Protein AF-A0A397FBP3-F1 (afdb_monomer_lite)

Structure (mmCIF, N/CA/C/O backbone):
data_AF-A0A397FBP3-F1
#
_entry.id   AF-A0A397FBP3-F1
#
loop_
_atom_site.group_PDB
_atom_site.id
_atom_site.type_symbol
_atom_site.label_atom_id
_atom_site.label_alt_id
_atom_site.label_comp_id
_atom_site.label_asym_id
_atom_site.label_entity_id
_atom_site.label_seq_id
_atom_site.pdbx_PDB_ins_code
_atom_site.Cartn_x
_atom_site.Cartn_y
_atom_site.Cartn_z
_atom_site.occupancy
_atom_site.B_iso_or_equiv
_atom_site.auth_seq_id
_atom_site.auth_comp_id
_atom_site.auth_asym_id
_atom_site.auth_atom_id
_atom_site.pdbx_PDB_model_num
ATOM 1 N N . MET A 1 1 ? -5.305 -30.455 32.492 1.00 38.72 1 MET A N 1
ATOM 2 C CA . MET A 1 1 ? -5.672 -29.652 31.309 1.00 38.72 1 MET A CA 1
ATOM 3 C C . MET A 1 1 ? -6.225 -28.338 31.823 1.00 38.72 1 MET A C 1
ATOM 5 O O . MET A 1 1 ? -7.292 -28.354 32.419 1.00 38.72 1 MET A O 1
ATOM 9 N N . ALA A 1 2 ? -5.461 -27.251 31.721 1.00 37.72 2 ALA A N 1
ATOM 10 C CA . ALA A 1 2 ? -5.982 -25.923 32.029 1.00 37.72 2 ALA A CA 1
ATOM 11 C C . ALA A 1 2 ? -6.951 -25.546 30.902 1.00 37.72 2 ALA A C 1
ATOM 13 O O . ALA A 1 2 ? -6.558 -25.566 29.737 1.00 37.72 2 ALA A O 1
ATOM 14 N N . ALA A 1 3 ? -8.219 -25.307 31.235 1.00 39.31 3 ALA A N 1
ATOM 15 C CA . ALA A 1 3 ? -9.172 -24.746 30.289 1.00 39.31 3 ALA A CA 1
ATOM 16 C C . ALA A 1 3 ? -8.645 -23.368 29.865 1.00 39.31 3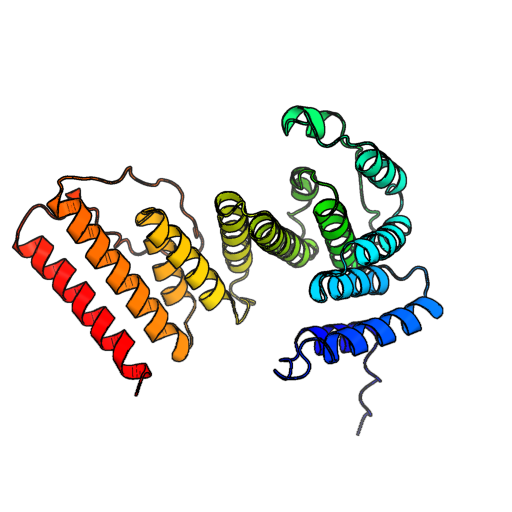 ALA A C 1
ATOM 18 O O . ALA A 1 3 ? -8.307 -22.558 30.731 1.00 39.31 3 ALA A O 1
ATOM 19 N N . ALA A 1 4 ? -8.507 -23.138 28.557 1.00 44.69 4 ALA A N 1
ATOM 20 C CA . ALA A 1 4 ? -8.179 -21.818 28.035 1.00 44.69 4 ALA A CA 1
ATOM 21 C C . ALA A 1 4 ? -9.218 -20.821 28.567 1.00 44.69 4 ALA A C 1
ATOM 23 O O . ALA A 1 4 ? -10.414 -21.124 28.570 1.00 44.69 4 ALA A O 1
ATOM 24 N N . ALA A 1 5 ? -8.759 -19.678 29.080 1.00 48.22 5 ALA A N 1
ATOM 25 C CA . ALA A 1 5 ? -9.658 -18.619 29.513 1.00 48.22 5 ALA A CA 1
ATOM 26 C C . ALA A 1 5 ? -10.582 -18.238 28.339 1.00 48.22 5 ALA A C 1
ATOM 28 O O . ALA A 1 5 ? -10.114 -18.232 27.196 1.00 48.22 5 ALA A O 1
ATOM 29 N N . PRO A 1 6 ? -11.875 -17.966 28.587 1.00 57.34 6 PRO A N 1
ATOM 30 C CA . PRO A 1 6 ? -12.786 -17.555 27.527 1.00 57.34 6 PRO A CA 1
ATOM 31 C C . PRO A 1 6 ? -12.220 -16.314 26.827 1.00 57.34 6 PRO A C 1
ATOM 33 O O . PRO A 1 6 ? -11.814 -15.358 27.491 1.00 57.34 6 PRO A O 1
ATOM 36 N N . MET A 1 7 ? -12.136 -16.370 25.495 1.00 71.75 7 MET A N 1
ATOM 37 C CA . MET A 1 7 ? -11.633 -15.272 24.671 1.00 71.75 7 MET A CA 1
ATOM 38 C C . MET A 1 7 ? -12.523 -14.043 24.885 1.00 71.75 7 MET A C 1
ATOM 40 O O . MET A 1 7 ? -13.749 -14.151 24.867 1.00 71.75 7 MET A O 1
ATOM 44 N N . GLY A 1 8 ? -11.910 -12.894 25.173 1.00 83.25 8 GLY A N 1
ATOM 45 C CA . GLY A 1 8 ? -12.641 -11.654 25.428 1.00 83.25 8 GLY A CA 1
ATOM 46 C C . GLY A 1 8 ? -13.302 -11.103 24.157 1.00 83.25 8 GLY A C 1
ATOM 47 O O . GLY A 1 8 ? -12.848 -11.413 23.055 1.00 83.25 8 GLY A O 1
ATOM 48 N N . PRO A 1 9 ? -14.330 -10.246 24.286 1.00 83.94 9 PRO A N 1
ATOM 49 C CA . PRO A 1 9 ? -15.102 -9.756 23.144 1.00 83.94 9 PRO A CA 1
ATOM 50 C C . PRO A 1 9 ? -14.262 -8.968 22.125 1.00 83.94 9 PRO A C 1
ATOM 52 O O . PRO A 1 9 ? -14.487 -9.069 20.927 1.00 83.94 9 PRO A O 1
ATOM 55 N N . VAL A 1 10 ? -13.244 -8.230 22.576 1.00 76.31 10 VAL A N 1
ATOM 56 C CA . VAL A 1 10 ? -12.319 -7.517 21.674 1.00 76.31 10 VAL A CA 1
ATOM 57 C C . VAL A 1 10 ? -11.515 -8.490 20.806 1.00 76.31 10 VAL A C 1
ATOM 59 O O . VAL A 1 10 ? -11.362 -8.264 19.611 1.00 76.31 10 VAL A O 1
ATOM 62 N N . GLU A 1 11 ? -11.011 -9.576 21.395 1.00 80.69 11 GLU A N 1
ATOM 63 C CA . GLU A 1 11 ? -10.163 -10.543 20.689 1.00 80.69 11 GLU A CA 1
ATOM 64 C C . GLU A 1 11 ? -10.970 -11.393 19.702 1.00 80.69 11 GLU A C 1
ATOM 66 O O . GLU A 1 11 ? -10.529 -11.611 18.575 1.00 80.69 11 GLU A O 1
ATOM 71 N N . GLU A 1 12 ? -12.187 -11.800 20.073 1.00 86.81 12 GLU A N 1
ATOM 72 C CA . GLU A 1 12 ? -13.061 -12.530 19.147 1.00 86.81 12 GLU A CA 1
ATOM 73 C C . GLU A 1 12 ? -13.544 -11.633 17.996 1.00 86.81 12 GLU A C 1
ATOM 75 O O . GLU A 1 12 ? -13.57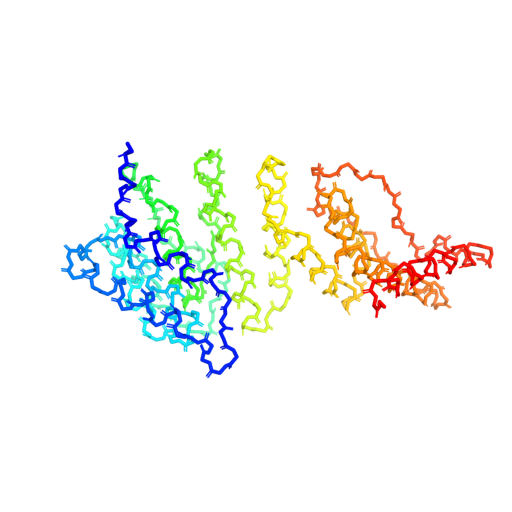9 -12.073 16.850 1.00 86.81 12 GLU A O 1
ATOM 80 N N . ALA A 1 13 ? -13.837 -10.353 18.253 1.00 84.50 13 ALA A N 1
ATOM 81 C CA . ALA A 1 13 ? -14.198 -9.416 17.192 1.00 84.50 13 ALA A CA 1
ATOM 82 C C . ALA A 1 13 ? -13.049 -9.176 16.196 1.00 84.50 13 ALA A C 1
ATOM 84 O O . ALA A 1 13 ? -13.290 -9.179 14.991 1.00 84.50 13 ALA A O 1
ATOM 85 N N . LYS A 1 14 ? -11.799 -9.035 16.665 1.00 78.12 14 LYS A N 1
ATOM 86 C CA . LYS A 1 14 ? -10.622 -8.940 15.778 1.00 78.12 14 LYS A CA 1
ATOM 87 C C . LYS A 1 14 ? -10.489 -10.180 14.900 1.00 78.12 14 LYS A C 1
ATOM 89 O O . LYS A 1 14 ? -10.351 -10.063 13.688 1.00 78.12 14 LYS A O 1
ATOM 94 N N . ARG A 1 15 ? -10.623 -11.367 15.500 1.00 86.69 15 ARG A N 1
ATOM 95 C CA . ARG A 1 15 ? -10.600 -12.635 14.766 1.00 86.69 15 ARG A CA 1
ATOM 96 C C . ARG A 1 15 ? -11.682 -12.680 13.683 1.00 86.69 15 ARG A C 1
ATOM 98 O O . ARG A 1 15 ? -11.383 -13.076 12.564 1.00 86.69 15 ARG A O 1
ATOM 105 N N . LEU A 1 16 ? -12.914 -12.273 13.995 1.00 86.62 16 LEU A N 1
ATOM 106 C CA . LEU A 1 16 ? -14.023 -12.228 13.032 1.00 86.62 16 LEU A CA 1
ATOM 107 C C . LEU A 1 16 ? -13.772 -11.235 11.888 1.00 86.62 16 LEU A C 1
ATOM 109 O O . LEU A 1 16 ? -14.189 -11.486 10.760 1.00 86.62 16 LEU A O 1
ATOM 113 N N . MET A 1 17 ? -13.083 -10.122 12.146 1.00 80.25 17 MET A N 1
ATOM 114 C CA . MET A 1 17 ? -12.702 -9.158 11.107 1.00 80.25 17 MET A CA 1
ATOM 115 C C . MET A 1 17 ? -11.615 -9.686 10.163 1.00 80.25 17 MET A C 1
ATOM 117 O O . MET A 1 17 ? -11.577 -9.282 9.006 1.00 80.25 17 MET A O 1
ATOM 121 N N . GLU A 1 18 ? -10.759 -10.592 10.633 1.00 80.69 18 GLU A N 1
ATOM 122 C CA . GLU A 1 18 ? -9.687 -11.217 9.844 1.00 80.69 18 GLU A CA 1
ATOM 123 C C . GLU A 1 18 ? -10.149 -12.455 9.052 1.00 80.69 18 GLU A C 1
ATOM 125 O O . GLU A 1 18 ? -9.382 -13.007 8.260 1.00 80.69 18 GLU A O 1
ATOM 130 N N . MET A 1 19 ? -11.384 -12.925 9.261 1.00 83.50 19 MET A N 1
ATOM 131 C CA . MET A 1 19 ? -11.920 -14.093 8.559 1.00 83.50 19 MET A CA 1
ATOM 132 C C . MET A 1 19 ? -12.216 -13.797 7.085 1.00 83.50 19 MET A C 1
ATOM 134 O O . MET A 1 19 ? -12.782 -12.762 6.744 1.00 83.50 19 MET A O 1
ATOM 138 N N . GLU A 1 20 ? -11.900 -14.757 6.212 1.00 74.31 20 GLU A N 1
ATOM 139 C CA . GLU A 1 20 ? -12.328 -14.718 4.813 1.00 74.31 20 GLU A CA 1
ATOM 140 C C . GLU A 1 20 ? -13.847 -14.903 4.710 1.00 74.31 20 GLU A C 1
ATOM 142 O O . GLU A 1 20 ? -14.426 -15.849 5.258 1.00 74.31 20 GLU A O 1
ATOM 147 N N . ALA A 1 21 ? -14.490 -13.987 3.992 1.00 76.88 21 ALA A N 1
ATOM 148 C CA . ALA A 1 21 ? -15.931 -13.976 3.833 1.00 76.88 21 ALA A CA 1
ATOM 149 C C . ALA A 1 21 ? -16.399 -14.993 2.777 1.00 76.88 21 ALA A C 1
ATOM 151 O O . ALA A 1 21 ? -15.815 -15.060 1.692 1.00 76.88 21 ALA A O 1
ATOM 152 N N . PRO A 1 22 ? -17.497 -15.734 3.014 1.00 79.69 22 PRO A N 1
ATOM 153 C CA . PRO A 1 22 ? -18.167 -16.480 1.952 1.00 79.69 22 PRO A CA 1
ATOM 154 C C . PRO A 1 22 ? -18.693 -15.529 0.865 1.00 79.69 22 PRO A C 1
ATOM 156 O O . PRO A 1 22 ? -19.320 -14.521 1.193 1.00 79.69 22 PRO A O 1
ATOM 159 N N . GLU A 1 23 ? -18.518 -15.871 -0.419 1.00 70.44 23 GLU A N 1
ATOM 160 C CA . GLU A 1 23 ? -18.954 -15.030 -1.557 1.00 70.44 23 GLU A CA 1
ATOM 161 C C . GLU A 1 23 ? -20.449 -14.669 -1.507 1.00 70.44 23 GLU A C 1
ATOM 163 O O . GLU A 1 23 ? -20.860 -13.585 -1.914 1.00 70.44 23 GLU A O 1
ATOM 168 N N . GLU A 1 24 ? -21.270 -15.575 -0.979 1.00 77.25 24 GLU A N 1
ATOM 169 C CA . GLU A 1 24 ? -22.726 -15.433 -0.894 1.00 77.25 24 GLU A CA 1
ATOM 170 C C . GLU A 1 24 ? -23.164 -14.500 0.248 1.00 77.25 24 GLU A C 1
ATOM 172 O O . GLU A 1 24 ? -24.261 -13.938 0.208 1.00 77.25 24 GLU A O 1
ATOM 177 N N . THR A 1 25 ? -22.318 -14.323 1.269 1.00 79.62 25 THR A N 1
ATOM 178 C CA . THR A 1 25 ? -22.604 -13.524 2.471 1.00 79.62 25 THR A CA 1
ATOM 179 C C . THR A 1 25 ? -21.352 -12.766 2.937 1.00 79.62 25 THR A C 1
ATOM 181 O O . THR A 1 25 ? -20.792 -13.092 3.990 1.00 79.62 25 THR A O 1
ATOM 184 N N . PRO A 1 26 ? -20.915 -11.734 2.194 1.00 76.06 26 PRO A N 1
ATOM 185 C CA . PRO A 1 26 ? -19.603 -11.105 2.374 1.00 76.06 26 PRO A CA 1
ATOM 186 C C . PRO A 1 26 ? -19.419 -10.355 3.705 1.00 76.06 26 PRO A C 1
ATOM 188 O O . PRO A 1 26 ? -18.297 -10.047 4.080 1.00 76.06 26 PRO A O 1
ATOM 191 N N . TYR A 1 27 ? -20.501 -10.064 4.433 1.00 83.50 27 TYR A N 1
ATOM 192 C CA . TYR A 1 27 ? -20.456 -9.283 5.677 1.00 83.50 27 TYR A CA 1
ATOM 193 C C . TYR A 1 27 ? -20.923 -10.062 6.913 1.00 83.50 27 TYR A C 1
ATOM 195 O O . TYR A 1 27 ? -21.027 -9.485 7.991 1.00 83.50 27 TYR A O 1
ATOM 203 N N . VAL A 1 28 ? -21.223 -11.363 6.794 1.00 86.69 28 VAL A N 1
ATOM 204 C CA . VAL A 1 28 ? -21.828 -12.140 7.898 1.00 86.69 28 VAL A CA 1
ATOM 205 C C . VAL A 1 28 ? -20.951 -12.143 9.154 1.00 86.69 28 VAL A C 1
ATOM 207 O O . VAL A 1 28 ? -21.457 -11.898 10.246 1.00 86.69 28 VAL A O 1
ATOM 210 N N . HIS A 1 29 ? -19.640 -12.333 8.994 1.00 89.00 29 HIS A N 1
ATOM 211 C CA . HIS A 1 29 ? -18.685 -12.330 10.105 1.00 89.00 29 HIS A CA 1
ATOM 212 C C . HIS A 1 29 ? -18.499 -10.922 10.701 1.00 89.00 29 HIS A C 1
ATOM 214 O O . HIS A 1 29 ? -18.305 -10.778 11.906 1.00 89.00 29 HIS A O 1
ATOM 220 N N . LEU A 1 30 ? -18.639 -9.866 9.889 1.00 86.50 30 LEU A N 1
ATOM 221 C CA . LEU A 1 30 ? -18.598 -8.479 10.362 1.00 86.50 30 LEU A CA 1
ATOM 222 C C . LEU A 1 30 ? -19.869 -8.094 11.125 1.00 86.50 30 LEU A C 1
ATOM 224 O O . LEU A 1 30 ? -19.784 -7.382 12.123 1.00 86.50 30 LEU A O 1
ATOM 228 N N . TYR A 1 31 ? -21.041 -8.591 10.724 1.00 89.75 31 TYR A N 1
ATOM 229 C CA . TYR A 1 31 ? -22.267 -8.408 11.504 1.00 89.75 31 TYR A CA 1
ATOM 230 C C . TYR A 1 31 ? -22.217 -9.161 12.836 1.00 89.75 31 TYR A C 1
ATOM 232 O O . TYR A 1 31 ? -22.658 -8.621 13.846 1.00 89.75 31 TYR A O 1
ATOM 240 N N . GLU A 1 32 ? -21.615 -10.350 12.867 1.00 90.62 32 GLU A N 1
ATOM 241 C CA . GLU A 1 32 ? -21.366 -11.075 14.117 1.00 90.62 32 GLU A CA 1
ATOM 242 C C . GLU A 1 32 ? -20.418 -10.293 15.041 1.00 90.62 32 GLU A C 1
ATOM 244 O O . GLU A 1 32 ? -20.719 -10.106 16.221 1.00 90.62 32 GLU A O 1
ATOM 249 N N . ALA A 1 33 ? -19.329 -9.736 14.494 1.00 90.00 33 ALA A N 1
ATOM 250 C CA . 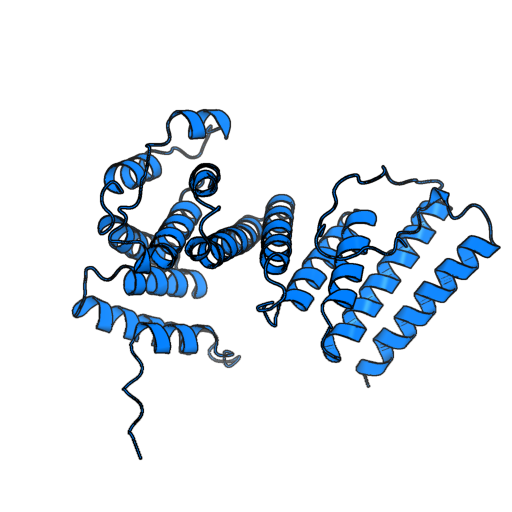ALA A 1 33 ? -18.422 -8.868 15.243 1.00 90.00 33 ALA A CA 1
ATOM 251 C C . ALA A 1 33 ? -19.144 -7.620 15.780 1.00 90.00 33 ALA A C 1
ATOM 253 O O . ALA A 1 33 ? -18.969 -7.251 16.941 1.00 90.00 33 ALA A O 1
ATOM 254 N N . ARG A 1 34 ? -19.995 -6.987 14.963 1.00 91.94 34 ARG A N 1
ATOM 255 C CA . ARG A 1 34 ? -20.803 -5.823 15.356 1.00 91.94 34 ARG A CA 1
ATOM 256 C C . ARG A 1 34 ? -21.701 -6.143 16.547 1.00 91.94 34 ARG A C 1
ATOM 258 O O . ARG A 1 34 ? -21.704 -5.389 17.519 1.00 91.94 34 ARG A O 1
ATOM 265 N N . ASP A 1 35 ? -22.471 -7.222 16.457 1.00 92.31 35 ASP A N 1
ATOM 266 C CA . ASP A 1 35 ? -23.472 -7.578 17.463 1.00 92.31 35 ASP A CA 1
ATOM 267 C C . ASP A 1 35 ? -22.791 -7.926 18.798 1.00 92.31 35 ASP A C 1
ATOM 269 O O . ASP A 1 35 ? -23.198 -7.439 19.856 1.00 92.31 35 ASP A O 1
ATOM 273 N N . LEU A 1 36 ? -21.676 -8.660 18.737 1.00 93.69 36 LEU A N 1
ATOM 274 C CA . LEU A 1 36 ? -20.838 -8.985 19.890 1.00 93.69 36 LEU A CA 1
ATOM 275 C C . LEU A 1 36 ? -20.252 -7.730 20.562 1.00 93.69 36 LEU A C 1
ATOM 277 O O . LEU A 1 36 ? -20.278 -7.604 21.789 1.00 93.69 36 LEU A O 1
ATOM 281 N N . LEU A 1 37 ? -19.757 -6.769 19.776 1.00 89.00 37 LEU A N 1
ATOM 282 C CA . LEU A 1 37 ? -19.224 -5.508 20.299 1.00 89.00 37 LEU A CA 1
ATOM 283 C C . LEU A 1 37 ? -20.317 -4.614 20.895 1.00 89.00 37 LEU A C 1
ATOM 285 O O . LEU A 1 37 ? -20.088 -3.978 21.924 1.00 89.00 37 LEU A O 1
ATOM 289 N N . GLN A 1 38 ? -21.512 -4.583 20.299 1.00 93.00 38 GLN A N 1
ATOM 290 C CA . GLN A 1 38 ? -22.658 -3.855 20.850 1.00 93.00 38 GLN A CA 1
ATOM 291 C C . GLN A 1 38 ? -23.120 -4.446 22.184 1.00 93.00 38 GLN A C 1
ATOM 293 O O . GLN A 1 38 ? -23.394 -3.697 23.123 1.00 93.00 38 GLN A O 1
ATOM 298 N N . GLU A 1 39 ? -23.167 -5.774 22.304 1.00 93.25 39 GLU A N 1
ATOM 299 C CA . GLU A 1 39 ? -23.483 -6.435 23.571 1.00 93.25 39 GLU A CA 1
ATOM 300 C C . GLU A 1 39 ? -22.424 -6.135 24.641 1.00 93.25 39 GLU A C 1
ATOM 302 O O . GLU A 1 39 ? -22.762 -5.795 25.777 1.00 93.25 39 GLU A O 1
ATOM 307 N N . ALA A 1 40 ? -21.142 -6.187 24.277 1.00 89.69 40 ALA A N 1
ATOM 308 C CA . ALA A 1 40 ? -20.054 -5.850 25.185 1.00 89.69 40 ALA A CA 1
ATOM 309 C C . ALA A 1 40 ? -20.121 -4.383 25.651 1.00 89.69 40 ALA A C 1
ATOM 311 O O . ALA A 1 40 ? -19.929 -4.112 26.836 1.00 89.69 40 ALA A O 1
ATOM 312 N N . LEU A 1 41 ? -20.475 -3.447 24.763 1.00 87.50 41 LEU A N 1
ATOM 313 C CA . LEU A 1 41 ? -20.658 -2.030 25.100 1.00 87.50 41 LEU A CA 1
ATOM 314 C C . LEU A 1 41 ? -21.834 -1.770 26.040 1.00 87.50 41 LEU A C 1
ATOM 316 O O . LEU A 1 41 ? -21.787 -0.814 26.807 1.00 87.50 41 LEU A O 1
ATOM 320 N N . ASN A 1 42 ? -22.872 -2.610 26.031 1.00 90.69 42 ASN A N 1
ATOM 321 C CA . ASN A 1 42 ? -23.945 -2.501 27.023 1.00 90.69 42 ASN A CA 1
ATOM 322 C C . ASN A 1 42 ? -23.431 -2.779 28.447 1.00 90.69 42 ASN A C 1
ATOM 324 O O . ASN A 1 42 ? -23.968 -2.231 29.409 1.00 90.69 42 ASN A O 1
ATOM 328 N N . ASN A 1 43 ? -22.398 -3.619 28.576 1.00 88.88 43 ASN A N 1
ATOM 329 C CA . ASN A 1 43 ? -21.783 -3.977 29.854 1.00 88.88 43 ASN A CA 1
ATOM 330 C C . ASN A 1 43 ? -20.645 -3.026 30.251 1.00 88.88 43 ASN A C 1
ATOM 332 O O . ASN A 1 43 ? -20.484 -2.741 31.437 1.00 88.88 43 ASN A O 1
ATOM 336 N N . ASP A 1 44 ? -19.883 -2.520 29.278 1.00 85.12 44 ASP A N 1
ATOM 337 C CA . ASP A 1 44 ? -18.811 -1.539 29.485 1.00 85.12 44 ASP A CA 1
ATOM 338 C C . ASP A 1 44 ? -18.940 -0.341 28.517 1.00 85.12 44 ASP A C 1
ATOM 340 O O . ASP A 1 44 ? -18.216 -0.247 27.518 1.00 85.12 44 ASP A O 1
ATOM 344 N N . PRO A 1 45 ? -19.857 0.608 28.803 1.00 84.69 45 PRO A N 1
ATOM 345 C CA . PRO A 1 45 ? -20.148 1.735 27.915 1.00 84.69 45 PRO A CA 1
ATOM 346 C C . PRO A 1 45 ? -19.040 2.787 27.833 1.00 84.69 45 PRO A C 1
ATOM 348 O O . PRO A 1 45 ? -19.204 3.772 27.121 1.00 84.69 45 PRO A O 1
ATOM 351 N N . LEU A 1 46 ? -17.952 2.645 28.591 1.00 74.25 46 LEU A N 1
ATOM 352 C CA . LEU A 1 46 ? -16.800 3.551 28.548 1.00 74.25 46 LEU A CA 1
ATOM 353 C C . LEU A 1 46 ? -15.567 2.867 27.946 1.00 74.25 46 LEU A C 1
ATOM 355 O O . LEU A 1 46 ? -14.482 3.440 27.931 1.00 74.25 46 LEU A O 1
ATOM 359 N N . SER A 1 47 ? -15.718 1.653 27.416 1.00 73.31 47 SER A N 1
ATOM 360 C CA . SER A 1 47 ? -14.613 0.933 26.801 1.00 73.31 47 SER A CA 1
ATOM 361 C C . SER A 1 47 ? -14.205 1.569 25.476 1.00 73.31 47 SER A C 1
ATOM 363 O O . SER A 1 47 ? -14.938 1.514 24.482 1.00 73.31 47 SER A O 1
ATOM 365 N N . ILE A 1 48 ? -13.013 2.157 25.440 1.00 61.94 48 ILE A N 1
ATOM 366 C CA . ILE A 1 48 ? -12.449 2.744 24.220 1.00 61.94 48 ILE A CA 1
ATOM 367 C C . ILE A 1 48 ? -12.184 1.671 23.148 1.00 61.94 48 ILE A C 1
ATOM 369 O O . ILE A 1 48 ? -12.604 1.882 22.008 1.00 61.94 48 ILE A O 1
ATOM 373 N N . PRO A 1 49 ? -11.587 0.500 23.466 1.00 63.88 49 PRO A N 1
ATOM 374 C CA . PRO A 1 49 ? -11.372 -0.559 22.478 1.00 63.88 49 PRO A CA 1
ATOM 375 C C . PRO A 1 49 ? -12.656 -1.039 21.810 1.00 63.88 49 PRO A C 1
ATOM 377 O O . PRO A 1 49 ? -12.672 -1.244 20.598 1.00 63.88 49 PRO A O 1
ATOM 380 N N . LEU A 1 50 ? -13.744 -1.182 22.575 1.00 75.25 50 LEU A N 1
ATOM 381 C CA . LEU A 1 50 ? -15.020 -1.635 22.023 1.00 75.25 50 LEU A CA 1
ATOM 382 C C . LEU A 1 50 ? -15.630 -0.595 21.075 1.00 75.25 50 LEU A C 1
ATOM 384 O O . LEU A 1 50 ? -16.089 -0.959 19.995 1.00 75.25 50 LEU A O 1
ATOM 388 N N . HIS A 1 51 ? -15.595 0.694 21.432 1.00 70.75 51 HIS A N 1
ATOM 389 C CA . HIS A 1 51 ? -16.054 1.770 20.545 1.00 70.75 51 HIS A CA 1
ATOM 390 C C . HIS A 1 51 ? -15.208 1.879 19.273 1.00 70.75 51 HIS A C 1
ATOM 392 O O . HIS A 1 51 ? -15.762 2.038 18.184 1.00 70.75 51 HIS A O 1
ATOM 398 N N . SER A 1 52 ? -13.884 1.768 19.411 1.00 64.81 52 SER A N 1
ATOM 399 C CA . SER A 1 52 ? -12.941 1.817 18.293 1.00 64.81 52 SER A CA 1
ATOM 400 C C . SER A 1 52 ? -13.215 0.701 17.292 1.00 64.81 52 SER A C 1
ATOM 402 O O . SER A 1 52 ? -13.421 0.952 16.104 1.00 64.81 52 SER A O 1
ATOM 404 N N . LEU A 1 53 ? -13.269 -0.537 17.788 1.00 69.62 53 LEU A N 1
ATOM 405 C CA . LEU A 1 53 ? -13.433 -1.715 16.950 1.00 69.62 53 LEU A CA 1
ATOM 406 C C . LEU A 1 53 ? -14.827 -1.755 16.318 1.00 69.62 53 LEU A C 1
ATOM 408 O O . LEU A 1 53 ? -14.956 -2.087 15.145 1.00 69.62 53 LEU A O 1
ATOM 412 N N . LEU A 1 54 ? -15.862 -1.318 17.043 1.00 78.19 54 LEU A N 1
ATOM 413 C CA . LEU A 1 54 ? -17.214 -1.218 16.494 1.00 78.19 54 LEU A CA 1
ATOM 414 C C . LEU A 1 54 ? -17.282 -0.192 15.356 1.00 78.19 54 LEU A C 1
ATOM 416 O O . LEU A 1 54 ? -17.917 -0.444 14.334 1.00 78.19 54 LEU A O 1
ATOM 420 N N . GLY A 1 55 ? -16.605 0.949 15.503 1.00 66.88 55 GLY A N 1
ATOM 421 C CA . GLY A 1 55 ? -16.489 1.931 14.429 1.00 66.88 55 GLY A CA 1
ATOM 422 C C . GLY A 1 55 ? -15.765 1.382 13.197 1.00 66.88 55 GLY A C 1
ATOM 423 O O . GLY A 1 55 ? -16.236 1.592 12.083 1.00 66.88 55 GLY A O 1
ATOM 424 N N . GLN A 1 56 ? -14.680 0.623 13.381 1.00 67.31 56 GLN A N 1
ATOM 425 C CA . GLN A 1 56 ? -13.973 -0.045 12.278 1.00 67.31 56 GLN A CA 1
ATOM 426 C C . GLN A 1 56 ? -14.859 -1.071 11.562 1.00 67.31 56 GLN A C 1
ATOM 428 O O . GLN A 1 56 ? -14.878 -1.103 10.334 1.00 67.31 56 GLN A O 1
ATOM 433 N N . VAL A 1 57 ? -15.642 -1.859 12.307 1.00 76.06 57 VAL A N 1
ATOM 434 C CA . VAL A 1 57 ? -16.619 -2.793 11.728 1.00 76.06 57 VAL A CA 1
ATOM 435 C C . VAL A 1 57 ? -17.653 -2.046 10.886 1.00 76.06 57 VAL A C 1
ATOM 437 O O . VAL A 1 57 ? -17.900 -2.446 9.752 1.00 76.06 57 VAL A O 1
ATOM 440 N N . PHE A 1 58 ? -18.209 -0.934 11.383 1.00 72.12 58 PHE A N 1
ATOM 441 C CA . PHE A 1 58 ? -19.148 -0.110 10.613 1.00 72.12 58 PHE A CA 1
ATOM 442 C C . PHE A 1 58 ? -18.532 0.469 9.335 1.00 72.12 58 PHE A C 1
ATOM 444 O O . PHE A 1 58 ? -19.202 0.523 8.307 1.00 72.12 58 PHE A O 1
ATOM 451 N N . LEU A 1 59 ? -17.257 0.867 9.364 1.00 64.44 59 LEU A N 1
ATOM 452 C CA . LEU A 1 59 ? -16.546 1.300 8.158 1.00 64.44 59 LEU A CA 1
ATOM 453 C C . LEU A 1 59 ? -16.352 0.145 7.165 1.00 64.44 59 LEU A C 1
ATOM 455 O O . LEU A 1 59 ? -16.564 0.335 5.970 1.00 64.44 59 LEU A O 1
ATOM 459 N N . ALA A 1 60 ? -16.010 -1.049 7.654 1.00 68.69 60 ALA A N 1
ATOM 460 C CA . ALA A 1 60 ? -15.807 -2.237 6.826 1.00 68.69 60 ALA A CA 1
ATOM 461 C C . ALA A 1 60 ? -17.096 -2.729 6.138 1.00 68.69 60 ALA A C 1
ATOM 463 O O . ALA A 1 60 ? -17.024 -3.302 5.053 1.00 68.69 60 ALA A O 1
ATOM 464 N N . VAL A 1 61 ? -18.270 -2.481 6.733 1.00 76.50 61 VAL A N 1
ATOM 465 C CA . VAL A 1 61 ? -19.586 -2.771 6.123 1.00 76.50 61 VAL A CA 1
ATOM 466 C C . VAL A 1 61 ? -20.195 -1.574 5.377 1.00 76.50 61 VAL A C 1
ATOM 468 O O . VAL A 1 61 ? -21.382 -1.587 5.068 1.00 76.50 61 VAL A O 1
ATOM 471 N N . GLU A 1 62 ? -19.399 -0.540 5.086 1.00 68.44 62 GLU A N 1
ATOM 472 C CA . GLU A 1 62 ? -19.809 0.657 4.333 1.00 68.44 62 GLU A CA 1
ATOM 473 C C . GLU A 1 62 ? -20.932 1.491 4.996 1.00 68.44 62 GLU A C 1
ATOM 475 O O . GLU A 1 62 ? -21.714 2.170 4.326 1.00 68.44 62 GLU A O 1
ATOM 480 N N . GLU A 1 63 ? -20.979 1.530 6.333 1.00 67.62 63 GLU A N 1
ATOM 481 C CA . GLU A 1 63 ? -21.929 2.321 7.136 1.00 67.62 63 GLU A CA 1
ATOM 482 C C . GLU A 1 63 ? -21.24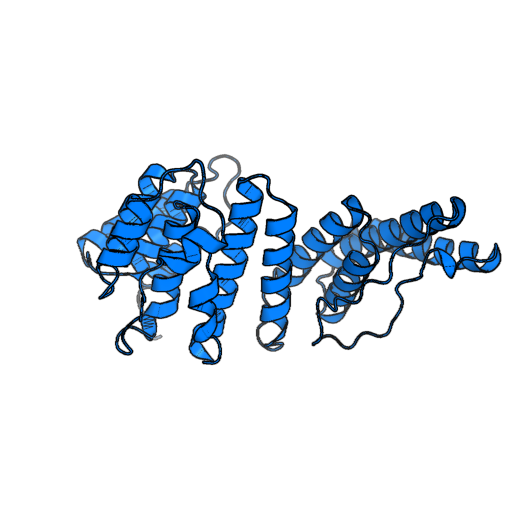1 3.483 7.904 1.00 67.62 63 GLU A C 1
ATOM 484 O O . GLU A 1 63 ? -21.308 3.570 9.136 1.00 67.62 63 GLU A O 1
ATOM 489 N N . PRO A 1 64 ? -20.592 4.450 7.222 1.00 50.94 64 PRO A N 1
ATOM 490 C CA . PRO A 1 64 ? -19.781 5.484 7.879 1.00 50.94 64 PRO A CA 1
ATOM 491 C C . PRO A 1 64 ? -20.594 6.436 8.771 1.00 50.94 64 PRO A C 1
ATOM 493 O O . PRO A 1 64 ? -20.104 6.910 9.796 1.00 50.94 64 PRO A O 1
ATOM 496 N N . HIS A 1 65 ? -21.861 6.676 8.423 1.00 58.22 65 HIS A N 1
ATOM 497 C CA . HIS A 1 65 ? -22.785 7.494 9.214 1.00 58.22 65 HIS A CA 1
ATOM 498 C C . HIS A 1 65 ? -23.105 6.874 10.586 1.00 58.22 65 HIS A C 1
ATOM 500 O O . HIS A 1 65 ? -23.454 7.587 11.526 1.00 58.22 65 HIS A O 1
ATOM 506 N N . THR A 1 66 ? -22.970 5.552 10.712 1.00 70.25 66 THR A N 1
ATOM 507 C CA . THR A 1 66 ? -23.147 4.808 11.965 1.00 70.25 66 THR A CA 1
ATOM 508 C C . THR A 1 66 ? -21.820 4.644 12.708 1.00 70.25 66 THR A C 1
ATOM 510 O O . THR A 1 66 ? -21.803 4.654 13.942 1.00 70.25 66 THR A O 1
ATOM 513 N N . ALA A 1 67 ? -20.703 4.580 11.974 1.00 59.16 67 ALA A N 1
ATOM 514 C CA . ALA A 1 67 ? -19.354 4.537 12.536 1.00 59.16 67 ALA A CA 1
ATOM 515 C C . ALA A 1 67 ? -19.021 5.799 13.349 1.00 59.16 67 ALA A C 1
ATOM 517 O O . ALA A 1 67 ? -18.577 5.690 14.493 1.00 59.16 67 ALA A O 1
ATOM 518 N N . GLN A 1 68 ? -19.286 6.989 12.793 1.00 52.47 68 GLN A N 1
ATOM 519 C CA . GLN A 1 68 ? -18.941 8.278 13.408 1.00 52.47 68 GLN A CA 1
ATOM 520 C C . GLN A 1 68 ? -19.401 8.415 14.873 1.00 52.47 68 GLN A C 1
ATOM 522 O O . GLN A 1 68 ? -18.548 8.600 15.742 1.00 52.47 68 GLN A O 1
ATOM 527 N N . PRO A 1 69 ? -20.701 8.280 15.209 1.00 64.31 69 PRO A N 1
ATOM 528 C CA . PRO A 1 69 ? -21.157 8.451 16.587 1.00 64.31 69 PRO A CA 1
ATOM 529 C C . PRO A 1 69 ? -20.625 7.373 17.539 1.00 64.31 69 PRO A C 1
ATOM 531 O O . PRO A 1 69 ? -20.585 7.605 18.746 1.00 64.31 69 PRO A O 1
ATOM 534 N N . CYS A 1 70 ? -20.245 6.192 17.040 1.00 64.50 70 CYS A N 1
ATOM 535 C CA . CYS A 1 70 ? -19.631 5.149 17.864 1.00 64.50 70 CYS A CA 1
ATOM 536 C C . CYS A 1 70 ? -18.199 5.528 18.233 1.00 64.50 70 CYS A C 1
ATOM 538 O O . CYS A 1 70 ? -17.821 5.460 19.401 1.00 64.50 70 CYS A O 1
ATOM 540 N N . LEU A 1 71 ? -17.433 5.999 17.254 1.00 60.06 71 LEU A N 1
ATOM 541 C CA . LEU A 1 71 ? -16.070 6.446 17.475 1.00 60.06 71 LEU A CA 1
ATOM 542 C C . LEU A 1 71 ? -16.040 7.684 18.383 1.00 60.06 71 LEU A C 1
ATOM 544 O O . LEU A 1 71 ? -15.295 7.704 19.359 1.00 60.06 71 LEU A O 1
ATOM 548 N N . GLU A 1 72 ? -16.901 8.682 18.143 1.00 57.38 72 GLU A N 1
ATOM 549 C CA . GLU A 1 72 ? -16.996 9.887 18.985 1.00 57.38 72 GLU A CA 1
ATOM 550 C C . GLU A 1 72 ? -17.272 9.557 20.457 1.00 57.38 72 GLU A C 1
ATOM 552 O O . GLU A 1 72 ? -16.758 10.230 21.348 1.00 57.38 72 GLU A O 1
ATOM 557 N N . ARG A 1 73 ? -18.067 8.516 20.740 1.00 67.44 73 ARG A N 1
ATOM 558 C CA . ARG A 1 73 ? -18.292 8.052 22.119 1.00 67.44 73 ARG A CA 1
ATOM 559 C C . ARG A 1 73 ? -17.030 7.472 22.739 1.00 67.44 73 ARG A C 1
ATOM 561 O O . ARG A 1 73 ? -16.767 7.781 23.893 1.00 67.44 73 ARG A O 1
ATOM 568 N N . GLY A 1 74 ? -16.256 6.689 21.987 1.00 61.22 74 GLY A N 1
ATOM 569 C CA . GLY A 1 74 ? -14.955 6.193 22.440 1.00 61.22 74 GLY A CA 1
ATOM 570 C C . GLY A 1 74 ? -13.985 7.336 22.732 1.00 61.22 74 GLY A C 1
ATOM 571 O O . GLY A 1 74 ? -13.329 7.344 23.770 1.00 61.22 74 GLY A O 1
ATOM 572 N N . LEU A 1 75 ? -13.966 8.347 21.864 1.00 55.78 75 LEU A N 1
ATOM 573 C CA . LEU A 1 75 ? -13.102 9.508 22.018 1.00 55.78 75 LEU A CA 1
ATOM 574 C C . LEU A 1 75 ? -13.497 10.388 23.217 1.00 55.78 75 LEU A C 1
ATOM 576 O O . LEU A 1 75 ? -12.622 10.819 23.958 1.00 55.78 75 LEU A O 1
ATOM 580 N N . LYS A 1 76 ? -14.795 10.569 23.492 1.00 62.16 76 LYS A N 1
ATOM 581 C CA . LYS A 1 76 ? -15.289 11.308 24.676 1.00 62.16 76 LYS A CA 1
ATOM 582 C C . LYS A 1 76 ? -14.833 10.733 26.017 1.00 62.16 76 LYS A C 1
ATOM 584 O O . LYS A 1 76 ? -14.882 11.429 27.027 1.00 62.16 76 LYS A O 1
ATOM 589 N N . VAL A 1 77 ? -14.411 9.470 26.054 1.00 62.41 77 VAL A N 1
ATOM 590 C CA . VAL A 1 77 ? -13.822 8.869 27.260 1.00 62.41 77 VAL A CA 1
ATOM 591 C C . VAL A 1 77 ? -12.415 9.422 27.523 1.00 62.41 77 VAL A C 1
ATOM 593 O O . VAL A 1 77 ? -11.939 9.394 28.657 1.00 62.41 77 VAL A O 1
ATOM 596 N N . VAL A 1 78 ? -11.750 9.961 26.498 1.00 53.66 78 VAL A N 1
ATOM 597 C CA . VAL A 1 78 ? -10.406 10.530 26.589 1.00 53.66 78 VAL A CA 1
ATOM 598 C C . VAL A 1 78 ? -10.479 11.979 27.085 1.00 53.66 78 VAL A C 1
ATOM 600 O O . VAL A 1 78 ? -11.135 12.810 26.451 1.00 53.66 78 VAL A O 1
ATOM 603 N N . PRO A 1 79 ? -9.807 12.326 28.197 1.00 49.78 79 PRO A N 1
ATOM 604 C CA . PRO A 1 79 ? -9.769 13.698 28.701 1.00 49.78 79 PRO A CA 1
ATOM 605 C C . PRO A 1 79 ? -9.185 14.678 27.673 1.00 49.78 79 PRO A C 1
ATOM 607 O O . PRO A 1 79 ? -8.164 14.384 27.062 1.00 49.78 79 PRO A O 1
ATOM 610 N N . GLY A 1 80 ? -9.818 15.845 27.497 1.00 51.94 80 GLY A N 1
ATOM 611 C CA . GLY A 1 80 ? -9.375 16.879 26.544 1.00 51.94 80 GLY A CA 1
ATOM 612 C C . GLY A 1 80 ? -9.886 16.698 25.109 1.00 51.94 80 GLY A C 1
ATOM 613 O O . GLY A 1 80 ? -9.616 17.534 24.252 1.00 51.94 80 GLY A O 1
ATOM 614 N N . SER A 1 81 ? -10.657 15.642 24.838 1.00 54.34 81 SER A N 1
ATOM 615 C CA . SER A 1 81 ? -11.195 15.366 23.501 1.00 54.34 81 SER A CA 1
ATOM 616 C C . SER A 1 81 ? -12.364 16.261 23.085 1.00 54.34 81 SER A C 1
ATOM 618 O O . SER A 1 81 ? -12.639 16.379 21.893 1.00 54.34 81 SER A O 1
ATOM 620 N N . ASP A 1 82 ? -13.044 16.914 24.030 1.00 57.06 82 ASP A N 1
ATOM 621 C CA . ASP A 1 82 ? -14.203 17.769 23.742 1.00 57.06 82 ASP A CA 1
ATOM 622 C C . ASP A 1 82 ? -13.841 18.938 22.815 1.00 57.06 82 ASP A C 1
ATOM 624 O O . ASP A 1 82 ? -14.588 19.237 21.882 1.00 57.06 82 ASP A O 1
ATOM 628 N N . ASP A 1 83 ? -12.671 19.548 23.020 1.00 56.56 83 ASP A N 1
ATOM 629 C CA . ASP A 1 83 ? -12.177 20.648 22.188 1.00 56.56 83 ASP A CA 1
ATOM 630 C C . ASP A 1 83 ? -11.815 20.160 20.779 1.00 56.56 83 ASP A C 1
ATOM 632 O O . ASP A 1 83 ? -12.096 20.841 19.791 1.00 56.56 83 ASP A O 1
ATOM 636 N N . LEU A 1 84 ? -11.269 18.945 20.668 1.00 53.00 84 LEU A N 1
ATOM 637 C CA . LEU A 1 84 ? -10.958 18.309 19.388 1.00 53.00 84 LEU A CA 1
ATOM 638 C C . LEU A 1 84 ? -12.237 17.940 18.618 1.00 53.00 84 LEU A C 1
ATOM 640 O O . LEU A 1 84 ? -12.338 18.216 17.423 1.00 53.00 84 LEU A O 1
ATOM 644 N N . ILE A 1 85 ? -13.239 17.379 19.299 1.00 53.41 85 ILE A N 1
ATOM 645 C CA . ILE A 1 85 ? -14.549 17.047 18.722 1.00 53.41 85 ILE A CA 1
ATOM 646 C C . ILE A 1 85 ? -15.281 18.324 18.286 1.00 53.41 85 ILE A C 1
ATOM 648 O O . ILE A 1 85 ? -15.857 18.368 17.197 1.00 53.41 85 ILE A O 1
ATOM 652 N N . ALA A 1 86 ? -15.261 19.376 19.108 1.00 60.38 86 ALA A N 1
ATOM 653 C CA . ALA A 1 86 ? -15.870 20.663 18.781 1.00 60.38 86 ALA A CA 1
ATOM 654 C C . ALA A 1 86 ? -15.175 21.340 17.590 1.00 60.38 86 ALA A C 1
ATOM 656 O O . ALA A 1 86 ? -15.858 21.846 16.699 1.00 60.38 86 ALA A O 1
ATOM 657 N N . PHE A 1 87 ? -13.839 21.298 17.545 1.00 56.75 87 PHE A N 1
ATOM 658 C CA . PHE A 1 87 ? -13.047 21.773 16.412 1.00 56.75 87 PHE A CA 1
ATOM 659 C C . PHE A 1 87 ? -13.423 21.031 15.127 1.00 56.75 87 PHE A C 1
ATOM 661 O O . PHE A 1 87 ? -13.773 21.675 14.142 1.00 56.75 87 PHE A O 1
ATOM 668 N N . CYS A 1 88 ? -13.450 19.694 15.155 1.00 51.75 88 CYS A N 1
ATOM 669 C CA . CYS A 1 88 ? -13.803 18.868 13.999 1.00 51.75 88 CYS A CA 1
ATOM 670 C C . CYS A 1 88 ? -15.220 19.168 13.483 1.00 51.75 88 CYS A C 1
ATOM 672 O O . CYS A 1 88 ? -15.421 19.389 12.291 1.00 51.75 88 CYS A O 1
ATOM 674 N N . ASN A 1 89 ? -16.202 19.265 14.380 1.00 55.81 89 ASN A N 1
ATOM 675 C CA . ASN A 1 89 ? -17.587 19.580 14.018 1.00 55.81 89 ASN A CA 1
ATOM 676 C C . ASN A 1 89 ? -17.787 21.014 13.485 1.00 55.81 89 ASN A C 1
ATOM 678 O O . ASN A 1 89 ? -18.807 21.295 12.855 1.00 55.81 89 ASN A O 1
ATOM 682 N N . GLY A 1 90 ? -16.848 21.930 13.746 1.00 54.12 90 GLY A N 1
ATOM 683 C CA . GLY A 1 90 ? -16.905 23.331 13.316 1.00 54.12 90 GLY A CA 1
ATOM 684 C C . GLY A 1 90 ? -16.360 23.603 11.909 1.00 54.12 90 GLY A C 1
ATOM 685 O O . GLY A 1 90 ? -16.468 24.730 11.421 1.00 54.12 90 GLY A O 1
ATOM 686 N N . LEU A 1 91 ? -15.773 22.604 11.249 1.00 53.69 91 LEU A N 1
ATOM 687 C CA . LEU A 1 91 ? -15.133 22.764 9.945 1.00 53.69 91 LEU A CA 1
ATOM 688 C C . LEU A 1 91 ? -16.169 22.857 8.821 1.00 53.69 91 LEU A C 1
ATOM 690 O O . LEU A 1 91 ? -17.024 21.990 8.673 1.00 53.69 91 LEU A O 1
ATOM 694 N N . GLN A 1 92 ? -16.069 23.902 7.997 1.00 52.09 92 GLN A N 1
ATOM 695 C CA . GLN A 1 92 ? -16.865 24.050 6.774 1.00 52.09 92 GLN A CA 1
ATOM 696 C C . GLN A 1 92 ? -16.013 23.672 5.550 1.00 52.09 92 GLN A C 1
ATOM 698 O O . GLN A 1 92 ? -14.859 24.090 5.439 1.00 52.09 92 GLN A O 1
ATOM 703 N N . ASP A 1 93 ? -16.594 22.877 4.649 1.00 48.62 93 ASP A N 1
ATOM 704 C CA . ASP A 1 93 ? -15.952 22.014 3.634 1.00 48.62 93 ASP A CA 1
ATOM 705 C C . ASP A 1 93 ? -15.132 22.753 2.541 1.00 48.62 93 ASP A C 1
ATOM 707 O O . ASP A 1 93 ? -14.464 22.125 1.717 1.00 48.62 93 ASP A O 1
ATOM 711 N N . ASP A 1 94 ? -15.145 24.091 2.509 1.00 45.00 94 ASP A N 1
ATOM 712 C CA . ASP A 1 94 ? -15.013 24.795 1.228 1.00 45.00 94 ASP A CA 1
ATOM 713 C C . ASP A 1 94 ? -13.695 25.570 1.031 1.00 45.00 94 ASP A C 1
ATOM 715 O O . ASP A 1 94 ? -13.377 25.936 -0.103 1.00 45.00 94 ASP A O 1
ATOM 719 N N . LYS A 1 95 ? -12.920 25.885 2.083 1.00 38.88 95 LYS A N 1
ATOM 720 C CA . LYS A 1 95 ? -11.747 26.796 1.952 1.00 38.88 95 LYS A CA 1
ATOM 721 C C . LYS A 1 95 ? -10.554 26.530 2.866 1.00 38.88 95 LYS A C 1
ATOM 723 O O . LYS A 1 95 ? -9.616 27.327 2.899 1.00 38.88 95 LYS A O 1
ATOM 728 N N . ALA A 1 96 ? -10.564 25.434 3.601 1.00 49.12 96 ALA A N 1
ATOM 729 C CA . ALA A 1 96 ? -9.518 25.149 4.559 1.00 49.12 96 ALA A CA 1
ATOM 730 C C . ALA A 1 96 ? -8.221 24.688 3.859 1.00 49.12 96 ALA A C 1
ATOM 732 O O . ALA A 1 96 ? -8.128 23.564 3.367 1.00 49.12 96 ALA A O 1
ATOM 733 N N . SER A 1 97 ? -7.213 25.563 3.787 1.00 45.09 97 SER A N 1
ATOM 734 C CA . SER A 1 97 ? -5.853 25.154 3.422 1.00 45.09 97 SER A CA 1
ATOM 735 C C . SER A 1 97 ? -5.188 24.452 4.607 1.00 45.09 97 SER A C 1
ATOM 737 O O . SER A 1 97 ? -5.487 24.742 5.766 1.00 45.09 97 SER A O 1
ATOM 739 N N . LEU A 1 98 ? -4.251 23.546 4.320 1.00 38.66 98 LEU A N 1
ATOM 740 C CA . LEU A 1 98 ? -3.513 22.793 5.338 1.00 38.66 98 LEU A CA 1
ATOM 741 C C . LEU A 1 98 ? -2.883 23.703 6.414 1.00 38.66 98 LEU A C 1
ATOM 743 O O . LEU A 1 98 ? -2.907 23.380 7.598 1.00 38.66 98 LEU A O 1
ATOM 747 N N . GLU A 1 99 ? -2.362 24.859 6.008 1.00 40.97 99 GLU A N 1
ATOM 748 C CA . GLU A 1 99 ? -1.727 25.836 6.900 1.00 40.97 99 GLU A CA 1
ATOM 749 C C . GLU A 1 99 ? -2.729 26.533 7.830 1.00 40.97 99 GLU A C 1
ATOM 751 O O . GLU A 1 99 ? -2.447 26.682 9.017 1.00 40.97 99 GLU A O 1
ATOM 756 N N . SER A 1 100 ? -3.915 26.901 7.329 1.00 49.41 100 SER A N 1
ATOM 757 C CA . SER A 1 100 ? -4.966 27.535 8.142 1.00 49.41 100 SER A CA 1
ATOM 758 C C . SER A 1 100 ? -5.509 26.585 9.206 1.00 49.41 100 SER A C 1
ATOM 760 O O . SER A 1 100 ? -5.796 27.006 10.317 1.00 49.41 100 SER A O 1
ATOM 762 N N . LEU A 1 101 ? -5.627 25.299 8.876 1.00 47.22 101 LEU A N 1
ATOM 763 C CA . LEU A 1 101 ? -6.148 24.282 9.788 1.00 47.22 101 LEU A CA 1
ATOM 764 C C . LEU A 1 101 ? -5.176 23.918 10.906 1.00 47.22 101 LEU A C 1
ATOM 766 O O . LEU A 1 101 ? -5.592 23.584 12.010 1.00 47.22 101 LEU A O 1
ATOM 770 N N . THR A 1 102 ? -3.877 23.965 10.612 1.00 43.88 102 THR A N 1
ATOM 771 C CA . THR A 1 102 ? -2.834 23.592 11.575 1.00 43.88 102 THR A CA 1
ATOM 772 C C . THR A 1 102 ? -2.627 24.680 12.632 1.00 43.88 102 THR A C 1
ATOM 774 O O . THR A 1 102 ? -2.224 24.372 13.749 1.00 43.88 102 THR A O 1
ATOM 777 N N . ALA A 1 103 ? -2.909 25.943 12.295 1.00 51.84 103 ALA A N 1
ATOM 778 C CA . ALA A 1 103 ? -2.781 27.070 13.215 1.00 51.84 103 ALA A CA 1
ATOM 779 C C . ALA A 1 103 ? -3.837 27.067 14.336 1.00 51.84 103 ALA A C 1
ATOM 781 O O . ALA A 1 103 ? -3.540 27.522 15.439 1.00 51.84 103 ALA A O 1
ATOM 782 N N . ASP A 1 104 ? -5.028 26.525 14.061 1.00 54.38 104 ASP A N 1
ATOM 783 C CA . ASP A 1 104 ? -6.188 26.575 14.961 1.00 54.38 104 ASP A CA 1
ATOM 784 C C . ASP A 1 104 ? -6.461 25.240 15.688 1.00 54.38 104 ASP A C 1
ATOM 786 O O . ASP A 1 104 ? -7.419 25.140 16.454 1.00 54.38 104 ASP A O 1
ATOM 790 N N . LEU A 1 105 ? -5.641 24.203 15.454 1.00 50.81 105 LEU A N 1
ATOM 791 C CA . LEU A 1 105 ? -5.827 22.880 16.057 1.00 50.81 105 LEU A CA 1
ATOM 792 C C . LEU A 1 105 ? -5.582 22.936 17.581 1.00 50.81 105 LEU A C 1
ATOM 794 O O . LEU A 1 105 ? -4.484 23.332 17.990 1.00 50.81 105 LEU A O 1
ATOM 798 N N . PRO A 1 106 ? -6.537 22.495 18.424 1.00 52.19 106 PRO A N 1
ATOM 799 C CA . PRO A 1 106 ? -6.339 22.445 19.869 1.00 52.19 106 PRO A CA 1
ATOM 800 C C . PRO A 1 106 ? -5.212 21.472 20.244 1.00 52.19 106 PRO A C 1
ATOM 802 O O . PRO A 1 106 ? -5.048 20.415 19.630 1.00 52.19 106 PRO A O 1
ATOM 805 N N . ASP A 1 107 ? -4.420 21.835 21.256 1.00 48.75 107 ASP A N 1
ATOM 806 C CA . ASP A 1 107 ? -3.438 20.923 21.843 1.00 48.75 107 ASP A CA 1
ATOM 807 C C . ASP A 1 107 ? -4.182 19.759 22.515 1.00 48.75 107 ASP A C 1
ATOM 809 O O . ASP A 1 107 ? -5.023 19.968 23.389 1.00 48.75 107 ASP A O 1
ATOM 813 N N . PHE A 1 108 ? -3.868 18.531 22.102 1.00 46.66 108 PHE A N 1
ATOM 814 C CA . PHE A 1 108 ? -4.434 17.305 22.656 1.00 46.66 108 PHE A CA 1
ATOM 815 C C . PHE A 1 108 ? -3.298 16.432 23.183 1.00 46.66 108 PHE A C 1
ATOM 817 O O . PHE A 1 108 ? -2.435 16.004 22.416 1.00 46.66 108 PHE A O 1
ATOM 824 N N . ASP A 1 109 ? -3.291 16.193 24.493 1.00 45.94 109 ASP A N 1
ATOM 825 C CA . ASP A 1 109 ? -2.317 15.337 25.164 1.00 45.94 109 ASP A CA 1
ATOM 826 C C . ASP A 1 109 ? -3.066 14.206 25.873 1.00 45.94 109 ASP A C 1
ATOM 828 O O . ASP A 1 109 ? -3.892 14.445 26.757 1.00 45.94 109 ASP A O 1
ATOM 832 N N . THR A 1 110 ? -2.830 12.962 25.455 1.00 44.66 110 THR A N 1
ATOM 833 C CA . THR A 1 110 ? -3.452 11.794 26.087 1.00 44.66 110 THR A CA 1
ATOM 834 C C . THR A 1 110 ? -2.752 11.513 27.422 1.00 44.66 110 THR A C 1
ATOM 836 O O . THR A 1 110 ? -1.541 11.268 27.407 1.00 44.66 110 THR A O 1
ATOM 839 N N . PRO A 1 111 ? -3.470 11.480 28.562 1.00 40.97 111 PRO A N 1
ATOM 840 C CA . PRO A 1 111 ? -2.868 11.224 29.870 1.00 40.97 111 PRO A CA 1
ATOM 841 C C . PRO A 1 111 ? -2.090 9.900 29.928 1.00 40.97 111 PRO A C 1
ATOM 843 O O . PRO A 1 111 ? -2.551 8.894 29.390 1.00 40.97 111 PRO A O 1
ATOM 846 N N . GLU A 1 112 ? -0.977 9.862 30.672 1.00 38.34 112 GLU A N 1
ATOM 847 C CA . GLU A 1 112 ? -0.135 8.661 30.887 1.00 38.34 112 GLU A CA 1
ATOM 848 C C . GLU A 1 112 ? -0.937 7.433 31.378 1.00 38.34 112 GLU A C 1
ATOM 850 O O . GLU A 1 112 ? -0.594 6.288 31.089 1.00 38.34 112 GLU A O 1
ATOM 855 N N . SER A 1 113 ? -2.058 7.642 32.080 1.00 36.72 113 SER A N 1
ATOM 856 C CA . SER A 1 113 ? -2.947 6.572 32.561 1.00 36.72 113 SER A CA 1
ATOM 857 C C . SER A 1 113 ? -3.693 5.811 31.455 1.00 36.72 113 SER A C 1
ATOM 859 O O . SER A 1 113 ? -4.255 4.748 31.727 1.00 36.72 113 SER A O 1
ATOM 861 N N . LEU A 1 114 ? -3.709 6.331 30.224 1.00 40.66 114 LEU A N 1
ATOM 862 C CA . LEU A 1 114 ? -4.372 5.742 29.058 1.00 40.66 114 LEU A CA 1
ATOM 863 C C . LEU A 1 114 ? -3.385 5.149 28.040 1.00 40.66 114 LEU A C 1
ATOM 865 O O . LEU A 1 114 ? -3.814 4.697 26.981 1.00 40.66 114 LEU A O 1
ATOM 869 N N . ASP A 1 115 ? -2.091 5.060 28.368 1.00 40.34 115 ASP A N 1
ATOM 870 C CA . ASP A 1 115 ? -1.052 4.518 27.477 1.00 40.34 115 ASP A CA 1
ATOM 871 C C . ASP A 1 115 ? -1.357 3.108 26.956 1.00 40.34 115 ASP A C 1
ATOM 873 O O . ASP A 1 115 ? -1.106 2.811 25.789 1.00 40.34 115 ASP A O 1
ATOM 877 N N . ALA A 1 116 ? -1.965 2.256 27.787 1.00 34.91 116 ALA A N 1
ATOM 878 C CA . ALA A 1 116 ? -2.375 0.904 27.401 1.00 34.91 116 ALA A CA 1
ATOM 879 C C . ALA A 1 116 ? -3.502 0.871 26.348 1.00 34.91 116 ALA A C 1
ATOM 881 O O . ALA A 1 116 ? -3.662 -0.145 25.686 1.00 34.91 116 ALA A O 1
ATOM 882 N N . HIS A 1 117 ? -4.255 1.966 26.202 1.00 38.31 117 HIS A N 1
ATOM 883 C CA . HIS A 1 117 ? -5.363 2.125 25.252 1.00 38.31 117 HIS A CA 1
ATOM 884 C C . HIS A 1 117 ? -5.030 3.131 24.142 1.00 38.31 117 HIS A C 1
ATOM 886 O O . HIS A 1 117 ? -5.886 3.505 23.341 1.00 38.31 117 HIS A O 1
ATOM 892 N N . ARG A 1 118 ? -3.787 3.625 24.106 1.00 44.19 118 ARG A N 1
ATOM 893 C CA . ARG A 1 118 ? -3.337 4.673 23.188 1.00 44.19 118 ARG A CA 1
ATOM 894 C C . ARG A 1 118 ? -3.444 4.225 21.730 1.00 44.19 118 ARG A C 1
ATOM 896 O O . ARG A 1 118 ? -3.708 5.054 20.865 1.00 44.19 118 ARG A O 1
ATOM 903 N N . ALA A 1 119 ? -3.288 2.929 21.453 1.00 43.59 119 ALA A N 1
ATOM 904 C CA . ALA A 1 119 ? -3.487 2.359 20.123 1.00 43.59 119 ALA A CA 1
ATOM 905 C C . ALA A 1 119 ? -4.934 2.484 19.637 1.00 43.59 119 ALA A C 1
ATOM 907 O O . ALA A 1 119 ? -5.185 2.921 18.516 1.00 43.59 119 ALA A O 1
ATOM 908 N N . GLU A 1 120 ? -5.885 2.168 20.508 1.00 48.34 120 GLU A N 1
ATOM 909 C CA . GLU A 1 120 ? -7.317 2.232 20.245 1.00 48.34 120 GLU A CA 1
ATOM 910 C C . GLU A 1 120 ? -7.832 3.673 20.248 1.00 48.34 120 GLU A C 1
ATOM 912 O O . GLU A 1 120 ? -8.670 4.016 19.419 1.00 48.34 120 GLU A O 1
ATOM 917 N N . ILE A 1 121 ? -7.301 4.538 21.118 1.00 47.94 121 ILE A N 1
ATOM 918 C CA . ILE A 1 121 ? -7.581 5.982 21.129 1.00 47.94 121 ILE A CA 1
ATOM 919 C C . ILE A 1 121 ? -7.145 6.596 19.806 1.00 47.94 121 ILE A C 1
ATOM 921 O O . ILE A 1 121 ? -7.974 7.162 19.108 1.00 47.94 121 ILE A O 1
ATOM 925 N N . MET A 1 122 ? -5.894 6.387 19.393 1.00 49.09 122 MET A N 1
ATOM 926 C CA . MET A 1 122 ? -5.411 6.904 18.115 1.00 49.09 122 MET A CA 1
ATOM 927 C C . MET A 1 122 ? -6.101 6.246 16.916 1.00 49.09 122 MET A C 1
ATOM 929 O O . MET A 1 122 ? -6.261 6.905 15.896 1.00 49.09 122 MET A O 1
ATOM 933 N N . GLY A 1 123 ? -6.511 4.976 16.992 1.00 48.62 123 GLY A N 1
ATOM 934 C CA . GLY A 1 123 ? -7.316 4.329 15.951 1.00 48.62 123 GLY A CA 1
ATOM 935 C C . GLY A 1 123 ? -8.707 4.956 15.835 1.00 48.62 123 GLY A C 1
ATOM 936 O O . GLY A 1 123 ? -9.197 5.180 14.729 1.00 48.62 123 GLY A O 1
ATOM 937 N N . THR A 1 124 ? -9.308 5.316 16.970 1.00 49.31 124 THR A N 1
ATOM 938 C CA . THR A 1 124 ? -10.590 6.027 17.056 1.00 49.31 124 THR A CA 1
ATOM 939 C C . THR A 1 124 ? -10.462 7.461 16.554 1.00 49.31 124 THR A C 1
ATOM 941 O O . THR A 1 124 ? -11.240 7.866 15.696 1.00 49.31 124 THR A O 1
ATOM 944 N N . ASP A 1 125 ? -9.433 8.184 16.999 1.00 47.22 125 ASP A N 1
ATOM 945 C CA . ASP A 1 125 ? -9.072 9.520 16.528 1.00 47.22 125 ASP A CA 1
ATOM 946 C C . ASP A 1 125 ? -8.818 9.503 15.030 1.00 47.22 125 ASP A C 1
ATOM 948 O O . ASP A 1 125 ? -9.457 10.245 14.303 1.00 47.22 125 ASP A O 1
ATOM 952 N N . SER A 1 126 ? -7.974 8.595 14.536 1.00 47.75 126 SER A N 1
ATOM 953 C CA . SER A 1 126 ? -7.669 8.471 13.107 1.00 47.75 126 SER A CA 1
ATOM 954 C C . SER A 1 126 ? -8.916 8.142 12.287 1.00 47.75 126 SER A C 1
ATOM 956 O O . SER A 1 126 ? -9.003 8.608 11.160 1.00 47.75 126 SER A O 1
ATOM 958 N N . SER A 1 127 ? -9.880 7.394 12.843 1.00 45.53 127 SER A N 1
ATOM 959 C CA . SER A 1 127 ? -11.154 7.041 12.194 1.00 45.53 127 SER A CA 1
ATOM 960 C C . SER A 1 127 ? -12.184 8.185 12.215 1.00 45.53 127 SER A C 1
ATOM 962 O O . SER A 1 127 ? -12.880 8.394 11.228 1.00 45.53 127 SER A O 1
ATOM 964 N N . ILE A 1 128 ? -12.270 8.975 13.292 1.00 46.38 128 ILE A N 1
ATOM 965 C CA . ILE A 1 128 ? -13.098 10.203 13.361 1.00 46.38 128 ILE A CA 1
ATOM 966 C C . ILE A 1 128 ? -12.517 11.279 12.454 1.00 46.38 128 ILE A C 1
ATOM 968 O O . ILE A 1 128 ? -13.225 11.958 11.720 1.00 46.38 128 ILE A O 1
ATOM 972 N N . PHE A 1 129 ? -11.201 11.399 12.460 1.00 47.28 129 PHE A N 1
ATOM 973 C CA . PHE A 1 129 ? -10.440 12.304 11.623 1.00 47.28 129 PHE A CA 1
ATOM 974 C C . PHE A 1 129 ? -10.464 11.894 10.145 1.00 47.28 129 PHE A C 1
ATOM 976 O O . PHE A 1 129 ? -10.413 12.748 9.263 1.00 47.28 129 PHE A O 1
ATOM 983 N N . LEU A 1 130 ? -10.646 10.593 9.878 1.00 41.19 130 LEU A N 1
ATOM 984 C CA . LEU A 1 130 ? -10.976 10.026 8.569 1.00 41.19 130 LEU A CA 1
ATOM 985 C C . LEU A 1 130 ? -12.294 10.581 8.025 1.00 41.19 130 LEU A C 1
ATOM 987 O O . LEU A 1 130 ? -12.414 10.872 6.837 1.00 41.19 130 LEU A O 1
ATOM 991 N N . ILE A 1 131 ? -13.278 10.707 8.919 1.00 41.28 131 ILE A N 1
ATOM 992 C CA . ILE A 1 131 ? -14.615 11.229 8.631 1.00 41.28 131 ILE A CA 1
ATOM 993 C C . ILE A 1 131 ? -14.570 12.763 8.535 1.00 41.28 131 ILE A C 1
ATOM 995 O O . ILE A 1 131 ? -15.302 13.351 7.743 1.00 41.28 131 ILE A O 1
ATOM 999 N N . ILE A 1 132 ? -13.655 13.411 9.265 1.00 41.72 132 ILE A N 1
ATOM 1000 C CA . ILE A 1 132 ? -13.556 14.868 9.389 1.00 41.72 132 ILE A CA 1
ATOM 1001 C C . ILE A 1 132 ? -12.154 15.376 8.981 1.00 41.72 132 ILE A C 1
ATOM 1003 O O . ILE A 1 132 ? -11.405 15.931 9.775 1.00 41.72 132 ILE A O 1
ATOM 1007 N N . LYS A 1 133 ? -11.802 15.155 7.708 1.00 45.19 133 LYS A N 1
ATOM 1008 C CA . LYS A 1 133 ? -10.909 15.939 6.815 1.00 45.19 133 LYS A CA 1
ATOM 1009 C C . LYS A 1 133 ? -9.754 16.818 7.371 1.00 45.19 133 LYS A C 1
ATOM 1011 O O . LYS A 1 133 ? -9.436 17.814 6.722 1.00 45.19 133 LYS A O 1
ATOM 1016 N N . ILE A 1 134 ? -9.040 16.504 8.454 1.00 39.53 134 ILE A N 1
ATOM 1017 C CA . ILE A 1 134 ? -7.844 17.288 8.869 1.00 39.53 134 ILE A CA 1
ATOM 1018 C C . ILE A 1 134 ? -6.609 16.403 9.066 1.00 39.53 134 ILE A C 1
ATOM 1020 O O . ILE A 1 134 ? -6.650 15.221 8.769 1.00 39.53 134 ILE A O 1
ATOM 1024 N N . ASN A 1 135 ? -5.445 17.001 9.347 1.00 46.03 135 ASN A N 1
ATOM 1025 C CA . ASN A 1 135 ? -4.092 16.488 9.148 1.00 46.03 135 ASN A CA 1
ATOM 1026 C C . ASN A 1 135 ? -3.410 15.846 10.394 1.00 46.03 135 ASN A C 1
ATOM 1028 O O . ASN A 1 135 ? -3.315 16.473 11.447 1.00 46.03 135 ASN A O 1
ATOM 1032 N N . PRO A 1 136 ? -2.812 14.648 10.265 1.00 43.97 136 PRO A N 1
ATOM 1033 C CA . PRO A 1 136 ? -2.325 13.853 11.394 1.00 43.97 136 PRO A CA 1
ATOM 1034 C C . PRO A 1 136 ? -1.000 14.358 12.005 1.00 43.97 136 PRO A C 1
ATOM 1036 O O . PRO A 1 136 ? -0.558 13.784 12.993 1.00 43.97 136 PRO A O 1
ATOM 1039 N N . HIS A 1 137 ? -0.350 15.402 11.461 1.00 33.50 137 HIS A N 1
ATOM 1040 C CA . HIS A 1 137 ? 1.050 15.793 11.721 1.00 33.50 137 HIS A CA 1
ATOM 1041 C C . HIS A 1 137 ? 1.426 16.149 13.168 1.00 33.50 137 HIS A C 1
ATOM 1043 O O . HIS A 1 137 ? 2.609 16.102 13.491 1.00 33.50 137 HIS A O 1
ATOM 1049 N N . ARG A 1 138 ? 0.482 16.437 14.072 1.00 34.88 138 ARG A N 1
ATOM 1050 C CA . ARG A 1 138 ? 0.805 16.684 15.494 1.00 34.88 138 ARG A CA 1
ATOM 1051 C C . ARG A 1 138 ? 0.847 15.426 16.364 1.00 34.88 138 ARG A C 1
ATOM 1053 O O . ARG A 1 138 ? 1.598 15.411 17.333 1.00 34.88 138 ARG A O 1
ATOM 1060 N N . MET A 1 139 ? 0.205 14.332 15.942 1.00 39.22 139 MET A N 1
ATOM 1061 C CA . MET A 1 139 ? 0.395 13.009 16.562 1.00 39.22 139 MET A CA 1
ATOM 1062 C C . MET A 1 139 ? 1.851 12.504 16.398 1.00 39.22 139 MET A C 1
ATOM 1064 O O . MET A 1 139 ? 2.318 11.647 17.142 1.00 39.22 139 MET A O 1
ATOM 1068 N N . PHE A 1 140 ? 2.601 13.067 15.438 1.00 37.69 140 PHE A N 1
ATOM 1069 C CA . PHE A 1 140 ? 3.958 12.654 15.057 1.00 37.69 140 PHE A CA 1
ATOM 1070 C C . PHE A 1 140 ? 5.041 13.072 16.060 1.00 37.69 140 PHE A C 1
ATOM 1072 O O . PHE A 1 140 ? 6.139 12.525 16.017 1.00 37.69 140 PHE A O 1
ATOM 1079 N N . LEU A 1 141 ? 4.774 14.022 16.962 1.00 32.81 141 LEU A N 1
ATOM 1080 C CA . LEU A 1 141 ? 5.806 14.533 17.874 1.00 32.81 141 LEU A CA 1
ATOM 1081 C C . LEU A 1 141 ? 6.102 13.599 19.058 1.00 32.81 141 LEU A C 1
ATOM 1083 O O . LEU A 1 141 ? 7.136 13.758 19.699 1.00 32.81 141 LEU A O 1
ATOM 1087 N N . TYR A 1 142 ? 5.263 12.587 19.296 1.00 32.28 142 TYR A N 1
ATOM 1088 C CA . TYR A 1 142 ? 5.440 11.622 20.386 1.00 32.28 142 TYR A CA 1
ATOM 1089 C C . TYR A 1 142 ? 5.916 10.230 19.912 1.00 32.28 142 TYR A C 1
ATOM 1091 O O . TYR A 1 142 ? 6.055 9.313 20.717 1.00 32.28 142 TYR A O 1
ATOM 1099 N N . SER A 1 143 ? 6.226 10.043 18.618 1.00 37.41 143 SER A N 1
ATOM 1100 C CA . SER A 1 143 ? 6.480 8.716 18.014 1.00 37.41 143 SER A CA 1
ATOM 1101 C C . SER A 1 143 ? 7.827 8.055 18.373 1.00 37.41 143 SER A C 1
ATOM 1103 O O . SER A 1 143 ? 8.180 7.034 17.781 1.00 37.41 143 SER A O 1
ATOM 1105 N N . SER A 1 144 ? 8.611 8.616 19.296 1.00 36.56 144 SER A N 1
ATOM 1106 C CA . SER A 1 144 ? 9.895 8.036 19.721 1.00 36.56 144 SER A CA 1
ATOM 1107 C C . SER A 1 144 ? 9.752 6.905 20.742 1.00 36.56 144 SER A C 1
ATOM 1109 O O . SER A 1 144 ? 10.711 6.166 20.961 1.00 36.56 144 SER A O 1
ATOM 1111 N N . GLU A 1 145 ? 8.581 6.754 21.367 1.00 43.75 145 GLU A N 1
ATOM 1112 C CA . GLU A 1 145 ? 8.353 5.708 22.364 1.00 43.75 145 GLU A CA 1
ATOM 1113 C C . GLU A 1 145 ? 8.064 4.346 21.703 1.00 43.75 145 GLU A C 1
ATOM 1115 O O . GLU A 1 145 ? 7.153 4.238 20.871 1.00 43.75 145 GLU A O 1
ATOM 1120 N N . PRO A 1 146 ? 8.779 3.267 22.082 1.00 43.34 146 PRO A N 1
ATOM 1121 C CA . PRO A 1 146 ? 8.596 1.928 21.524 1.00 43.34 146 PRO A CA 1
ATOM 1122 C C . PRO A 1 146 ? 7.154 1.412 21.528 1.00 43.34 146 PRO A C 1
ATOM 1124 O O . PRO A 1 146 ? 6.789 0.672 20.615 1.00 43.34 146 PRO A O 1
ATOM 1127 N N . CYS A 1 147 ? 6.353 1.798 22.527 1.00 43.16 147 CYS A N 1
ATOM 1128 C CA . CYS A 1 147 ? 4.956 1.390 22.679 1.00 43.16 147 CYS A CA 1
ATOM 1129 C C . CYS A 1 147 ? 4.000 2.062 21.676 1.00 43.16 147 CYS A C 1
ATOM 1131 O O . CYS A 1 147 ? 2.940 1.508 21.404 1.00 43.16 147 CYS A O 1
ATOM 1133 N N . MET A 1 148 ? 4.367 3.206 21.083 1.00 40.94 148 MET A N 1
ATOM 1134 C CA . MET A 1 148 ? 3.517 3.944 20.131 1.00 40.94 148 MET A CA 1
ATOM 1135 C C . MET A 1 148 ? 3.716 3.521 18.668 1.00 40.94 148 MET A C 1
ATOM 1137 O O . MET A 1 148 ? 2.932 3.903 17.797 1.00 40.94 148 MET A O 1
ATOM 1141 N N . ARG A 1 149 ? 4.743 2.710 18.378 1.00 53.53 149 ARG A N 1
ATOM 1142 C CA . ARG A 1 149 ? 5.080 2.250 17.019 1.00 53.53 149 ARG A CA 1
ATOM 1143 C C . ARG A 1 149 ? 3.962 1.463 16.315 1.00 53.53 149 ARG A C 1
ATOM 1145 O O . ARG A 1 149 ? 3.705 1.764 15.144 1.00 53.53 149 ARG A O 1
ATOM 1152 N N . PRO A 1 150 ? 3.271 0.500 16.960 1.00 51.50 150 PRO A N 1
ATOM 1153 C CA . PRO A 1 150 ? 2.170 -0.220 16.313 1.00 51.50 150 PRO A CA 1
ATOM 1154 C C . PRO A 1 150 ? 1.057 0.739 15.890 1.00 51.50 150 PRO A C 1
ATOM 1156 O O . PRO A 1 150 ? 0.618 0.739 14.743 1.00 51.50 150 PRO A O 1
ATOM 1159 N N . THR A 1 151 ? 0.685 1.642 16.792 1.00 49.97 151 THR A N 1
ATOM 1160 C CA . THR A 1 151 ? -0.347 2.646 16.570 1.00 49.97 151 THR A CA 1
ATOM 1161 C C . THR A 1 151 ? -0.030 3.574 15.408 1.00 49.97 151 THR A C 1
ATOM 1163 O O . THR A 1 151 ? -0.853 3.751 14.516 1.00 49.97 151 THR A O 1
ATOM 1166 N N . TYR A 1 152 ? 1.187 4.118 15.384 1.00 50.62 152 TYR A N 1
ATOM 1167 C CA . TYR A 1 152 ? 1.652 4.982 14.305 1.00 50.62 152 TYR A CA 1
ATOM 1168 C C . TYR A 1 152 ? 1.577 4.278 12.941 1.00 50.62 152 TYR A C 1
ATOM 1170 O O . TYR A 1 152 ? 1.087 4.845 11.964 1.00 50.62 152 TYR A O 1
ATOM 1178 N N . THR A 1 153 ? 1.987 3.008 12.889 1.00 58.62 153 THR A N 1
ATOM 1179 C CA . THR A 1 153 ? 1.909 2.184 11.673 1.00 58.62 153 THR A CA 1
ATOM 1180 C C . THR A 1 153 ? 0.470 2.023 11.188 1.00 58.62 153 THR A C 1
ATOM 1182 O O . THR A 1 153 ? 0.201 2.193 9.997 1.00 58.62 153 THR A O 1
ATOM 1185 N N . HIS A 1 154 ? -0.461 1.734 12.103 1.00 54.59 154 HIS A N 1
ATOM 1186 C CA . HIS A 1 154 ? -1.880 1.595 11.781 1.00 54.59 154 HIS A CA 1
ATOM 1187 C C . HIS A 1 154 ? -2.501 2.915 11.317 1.00 54.59 154 HIS A C 1
ATOM 1189 O O . HIS A 1 154 ? -3.220 2.918 10.321 1.00 54.59 154 HIS A O 1
ATOM 1195 N N . THR A 1 155 ? -2.174 4.046 11.949 1.00 51.41 155 THR A N 1
ATOM 1196 C CA . THR A 1 155 ? -2.620 5.369 11.483 1.00 51.41 155 THR A CA 1
ATOM 1197 C C . THR A 1 155 ? -2.197 5.619 10.036 1.00 51.41 155 THR A C 1
ATOM 1199 O O . THR A 1 155 ? -3.028 6.003 9.214 1.00 51.41 155 THR A O 1
ATOM 1202 N N . LEU A 1 156 ? -0.931 5.360 9.687 1.00 54.38 156 LEU A N 1
ATOM 1203 C CA . LEU A 1 156 ? -0.450 5.516 8.310 1.00 54.38 156 LEU A CA 1
ATOM 1204 C C . LEU A 1 156 ? -1.190 4.589 7.334 1.00 54.38 156 LEU A C 1
ATOM 1206 O O . LEU A 1 156 ? -1.578 5.021 6.249 1.00 54.38 156 LEU A O 1
ATOM 1210 N N . PHE A 1 157 ? -1.429 3.336 7.729 1.00 57.72 157 PHE A N 1
ATOM 1211 C CA . PHE A 1 157 ? -2.143 2.364 6.902 1.00 57.72 157 PHE A CA 1
ATOM 1212 C C . PHE A 1 157 ? -3.589 2.799 6.620 1.00 57.72 157 PHE A C 1
ATOM 1214 O O . PHE A 1 157 ? -4.020 2.805 5.467 1.00 57.72 157 PHE A O 1
ATOM 1221 N N . TYR A 1 158 ? -4.318 3.256 7.640 1.00 54.66 158 TYR A N 1
ATOM 1222 C CA . TYR A 1 158 ? -5.689 3.741 7.470 1.00 54.66 158 TYR A CA 1
ATOM 1223 C C . TYR A 1 158 ? -5.764 5.033 6.651 1.00 54.66 158 TYR A C 1
ATOM 1225 O O . TYR A 1 158 ? -6.668 5.192 5.831 1.00 54.66 158 TYR A O 1
ATOM 1233 N N . LEU A 1 159 ? -4.781 5.929 6.784 1.00 48.81 159 LEU A N 1
ATOM 1234 C CA . LEU A 1 159 ? -4.668 7.095 5.906 1.00 48.81 159 LEU A CA 1
ATOM 1235 C C . LEU A 1 159 ? -4.460 6.677 4.446 1.00 48.81 159 LEU A C 1
ATOM 1237 O O . LEU A 1 159 ? -5.076 7.259 3.552 1.00 48.81 159 LEU A O 1
ATOM 1241 N N . ALA A 1 160 ? -3.645 5.650 4.189 1.00 58.78 160 ALA A N 1
ATOM 1242 C CA . ALA A 1 160 ? -3.465 5.115 2.843 1.00 58.78 160 ALA A CA 1
ATOM 1243 C C . ALA A 1 160 ? -4.794 4.616 2.254 1.00 58.78 160 ALA A C 1
ATOM 1245 O O . ALA A 1 160 ? -5.134 4.979 1.125 1.00 58.78 160 ALA A O 1
ATOM 1246 N N . GLN A 1 161 ? -5.573 3.857 3.030 1.00 56.56 161 GLN A N 1
ATOM 1247 C CA . GLN A 1 161 ? -6.885 3.354 2.613 1.00 56.56 161 GLN A CA 1
ATOM 1248 C C . GLN A 1 161 ? -7.879 4.488 2.343 1.00 56.56 161 GLN A C 1
ATOM 1250 O O . GLN A 1 161 ? -8.470 4.533 1.264 1.00 56.56 161 GLN A O 1
ATOM 1255 N N . LEU A 1 162 ? -8.013 5.455 3.259 1.00 51.38 162 LEU A N 1
ATOM 1256 C CA . LEU A 1 162 ? -8.907 6.602 3.072 1.00 51.38 162 LEU A CA 1
ATOM 1257 C C . LEU A 1 162 ? -8.588 7.362 1.794 1.00 51.38 162 LEU A C 1
ATOM 1259 O O . LEU A 1 162 ? -9.485 7.630 1.000 1.00 51.38 162 LEU A O 1
ATOM 1263 N N . TYR A 1 163 ? -7.326 7.739 1.586 1.00 53.06 163 TYR A N 1
ATOM 1264 C CA . TYR A 1 163 ? -6.973 8.476 0.378 1.00 53.06 163 TYR A CA 1
ATOM 1265 C C . TYR A 1 163 ? -7.188 7.631 -0.885 1.00 53.06 163 TYR A C 1
ATOM 1267 O O . TYR A 1 163 ? -7.456 8.198 -1.941 1.00 53.06 163 TYR A O 1
ATOM 1275 N N . GLY A 1 164 ? -7.158 6.298 -0.777 1.00 55.34 164 GLY A N 1
ATOM 1276 C CA . GLY A 1 164 ? -7.630 5.391 -1.823 1.00 55.34 164 GLY A CA 1
ATOM 1277 C C . GLY A 1 164 ? -9.127 5.564 -2.103 1.00 55.34 164 GLY A C 1
ATOM 1278 O O . GLY A 1 164 ? -9.505 5.836 -3.240 1.00 55.34 164 GLY A O 1
ATOM 1279 N N . HIS A 1 165 ? -9.970 5.509 -1.068 1.00 50.75 165 HIS A N 1
ATOM 1280 C CA . HIS A 1 165 ? -11.425 5.699 -1.183 1.00 50.75 165 HIS A CA 1
ATOM 1281 C C . HIS A 1 165 ? -11.831 7.109 -1.643 1.00 50.75 165 HIS A C 1
ATOM 1283 O O . HIS A 1 165 ? -12.822 7.271 -2.352 1.00 50.75 165 HIS A O 1
ATOM 1289 N N . LEU A 1 166 ? -11.048 8.135 -1.299 1.00 49.50 166 LEU A N 1
ATOM 1290 C CA . LEU A 1 166 ? -11.242 9.516 -1.756 1.00 49.50 166 LEU A CA 1
ATOM 1291 C C . LEU A 1 166 ? -10.735 9.764 -3.188 1.00 49.50 166 LEU A C 1
ATOM 1293 O O . LEU A 1 166 ? -10.717 10.914 -3.627 1.00 49.50 166 LEU A O 1
ATOM 1297 N N . ASN A 1 167 ? -10.303 8.726 -3.915 1.00 63.62 167 ASN A N 1
ATOM 1298 C CA . ASN A 1 167 ? -9.691 8.844 -5.243 1.00 63.62 167 ASN A CA 1
ATOM 1299 C C . ASN A 1 167 ? -8.499 9.823 -5.275 1.00 63.62 167 ASN A C 1
ATOM 1301 O O . ASN A 1 167 ? -8.282 10.533 -6.257 1.00 63.62 167 ASN A O 1
ATOM 1305 N N . ALA A 1 168 ? -7.700 9.845 -4.207 1.00 62.78 168 ALA A N 1
ATOM 1306 C CA . ALA A 1 168 ? -6.459 10.606 -4.087 1.00 62.78 168 ALA A CA 1
ATOM 1307 C C . ALA A 1 168 ? -5.245 9.648 -4.067 1.00 62.78 168 ALA A C 1
ATOM 1309 O O . ALA A 1 168 ? -4.570 9.506 -3.039 1.00 62.78 168 ALA A O 1
ATOM 1310 N N . PRO A 1 169 ? -4.942 8.975 -5.195 1.00 81.62 169 PRO A N 1
ATOM 1311 C CA . PRO A 1 169 ? -4.006 7.852 -5.230 1.00 81.62 169 PRO A CA 1
ATOM 1312 C C . PRO A 1 169 ? -2.562 8.248 -4.893 1.00 81.62 169 PRO A C 1
ATOM 1314 O O . PRO A 1 169 ? -1.829 7.454 -4.318 1.00 81.62 169 PRO A O 1
ATOM 1317 N N . GLU A 1 170 ? -2.161 9.491 -5.163 1.00 79.69 170 GLU A N 1
ATOM 1318 C CA . GLU A 1 170 ? -0.831 10.010 -4.814 1.00 79.69 170 GLU A CA 1
ATOM 1319 C C . GLU A 1 170 ? -0.614 10.061 -3.300 1.00 79.69 170 GLU A C 1
ATOM 1321 O O . GLU A 1 170 ? 0.413 9.607 -2.796 1.00 79.69 170 GLU A O 1
ATOM 1326 N N . LYS A 1 171 ? -1.611 10.563 -2.561 1.00 68.94 171 LYS A N 1
ATOM 1327 C CA . LYS A 1 171 ? -1.574 10.590 -1.095 1.00 68.94 171 LYS A CA 1
ATOM 1328 C C . LYS A 1 171 ? -1.680 9.183 -0.522 1.00 68.94 171 LYS A C 1
ATOM 1330 O O . LYS A 1 171 ? -0.942 8.857 0.400 1.00 68.94 171 LYS A O 1
ATOM 1335 N N . SER A 1 172 ? -2.545 8.345 -1.094 1.00 72.50 172 SER A N 1
ATOM 1336 C CA . SER A 1 172 ? -2.665 6.935 -0.708 1.00 72.50 172 SER A CA 1
ATOM 1337 C C . SER A 1 172 ? -1.321 6.207 -0.820 1.00 72.50 172 SER A C 1
ATOM 1339 O O . SER A 1 172 ? -0.855 5.617 0.153 1.00 72.50 172 SER A O 1
ATOM 1341 N N . ALA A 1 173 ? -0.637 6.350 -1.959 1.00 85.25 173 ALA A N 1
ATOM 1342 C CA . ALA A 1 173 ? 0.680 5.771 -2.198 1.00 85.25 173 ALA A CA 1
ATOM 1343 C C . ALA A 1 173 ? 1.750 6.319 -1.243 1.00 85.25 173 ALA A C 1
ATOM 1345 O O . ALA A 1 173 ? 2.561 5.547 -0.735 1.00 85.25 173 ALA A O 1
ATOM 1346 N N . MET A 1 174 ? 1.732 7.624 -0.948 1.00 81.75 174 MET A N 1
ATOM 1347 C CA . MET A 1 174 ? 2.636 8.238 0.032 1.00 81.75 174 MET A CA 1
ATOM 1348 C C . MET A 1 174 ? 2.460 7.623 1.427 1.00 81.75 174 MET A C 1
ATOM 1350 O O . MET A 1 174 ? 3.441 7.232 2.055 1.00 81.75 174 MET A O 1
ATOM 1354 N N . TYR A 1 175 ? 1.224 7.502 1.916 1.00 70.62 175 TYR A N 1
ATOM 1355 C CA . TYR A 1 175 ? 0.973 6.899 3.226 1.00 70.62 175 TYR A CA 1
ATOM 1356 C C . TYR A 1 175 ? 1.281 5.400 3.237 1.00 70.62 175 TYR A C 1
ATOM 1358 O O . TYR A 1 175 ? 1.923 4.937 4.173 1.00 70.62 175 TYR A O 1
ATOM 1366 N N . CYS A 1 176 ? 0.954 4.668 2.166 1.00 84.31 176 CYS A N 1
ATOM 1367 C CA . CYS A 1 176 ? 1.331 3.262 2.008 1.00 84.31 176 CYS A CA 1
ATOM 1368 C C . CYS A 1 176 ? 2.854 3.077 2.079 1.00 84.31 176 CYS A C 1
ATOM 1370 O O . CYS A 1 176 ? 3.348 2.182 2.762 1.00 84.31 176 CYS A O 1
ATOM 1372 N N . GLN A 1 177 ? 3.615 3.947 1.409 1.00 88.06 177 GLN A N 1
ATOM 1373 C CA . GLN A 1 177 ? 5.072 3.948 1.474 1.00 88.06 177 GLN A CA 1
ATOM 1374 C C . GLN A 1 177 ? 5.570 4.182 2.907 1.00 88.06 177 GLN A C 1
ATOM 1376 O O . GLN A 1 177 ? 6.462 3.469 3.365 1.00 88.06 177 GLN A O 1
ATOM 1381 N N . LEU A 1 178 ? 5.014 5.169 3.617 1.00 78.81 178 LEU A N 1
ATOM 1382 C CA . LEU A 1 178 ? 5.393 5.467 5.001 1.00 78.81 178 LEU A CA 1
ATOM 1383 C C . LEU A 1 178 ? 5.090 4.289 5.935 1.00 78.81 178 LEU A C 1
ATOM 1385 O O . LEU A 1 178 ? 5.940 3.950 6.758 1.00 78.81 178 LEU A O 1
ATOM 1389 N N . THR A 1 179 ? 3.936 3.633 5.773 1.00 79.88 179 THR A N 1
ATOM 1390 C CA . THR A 1 179 ? 3.576 2.413 6.509 1.00 79.88 179 THR A CA 1
ATOM 1391 C C . THR A 1 179 ? 4.617 1.321 6.290 1.00 79.88 179 THR A C 1
ATOM 1393 O O . THR A 1 179 ? 5.202 0.831 7.254 1.00 79.88 179 THR A O 1
ATOM 1396 N N . LEU A 1 180 ? 4.894 0.978 5.026 1.00 89.81 180 LEU A N 1
ATOM 1397 C CA . LEU A 1 180 ? 5.832 -0.088 4.663 1.00 89.81 180 LEU A CA 1
ATOM 1398 C C . LEU A 1 180 ? 7.248 0.203 5.160 1.00 89.81 180 LEU A C 1
ATOM 1400 O O . LEU A 1 180 ? 7.932 -0.700 5.638 1.00 89.81 180 LEU A O 1
ATOM 1404 N N . ARG A 1 181 ? 7.687 1.463 5.067 1.00 88.62 181 ARG A N 1
ATOM 1405 C CA . ARG A 1 181 ? 8.989 1.908 5.572 1.00 88.62 181 ARG A CA 1
ATOM 1406 C C . ARG A 1 181 ? 9.086 1.742 7.084 1.00 88.62 181 ARG A C 1
ATOM 1408 O O . ARG A 1 181 ? 10.079 1.201 7.551 1.00 88.62 181 ARG A O 1
ATOM 1415 N N . HIS A 1 182 ? 8.076 2.186 7.827 1.00 81.94 182 HIS A N 1
ATOM 1416 C CA . HIS A 1 182 ? 8.081 2.087 9.284 1.00 81.94 182 HIS A CA 1
ATOM 1417 C C . HIS A 1 182 ? 7.996 0.628 9.761 1.00 81.94 182 HIS A C 1
ATOM 1419 O O . HIS A 1 182 ? 8.666 0.249 10.715 1.00 81.94 182 HIS A O 1
ATOM 1425 N N . GLN A 1 183 ? 7.260 -0.236 9.052 1.00 84.38 183 GLN A N 1
ATOM 1426 C CA . GLN A 1 183 ? 7.241 -1.682 9.327 1.00 84.38 183 GLN A CA 1
ATOM 1427 C C . GLN A 1 183 ? 8.630 -2.331 9.202 1.00 84.38 183 GLN A C 1
ATOM 1429 O O . GLN A 1 183 ? 8.904 -3.321 9.871 1.00 84.38 183 GLN A O 1
ATOM 1434 N N . LEU A 1 184 ? 9.533 -1.760 8.397 1.00 87.56 184 LEU A N 1
ATOM 1435 C CA . LEU A 1 184 ? 10.919 -2.224 8.281 1.00 87.56 184 LEU A CA 1
ATOM 1436 C C . LEU A 1 184 ? 11.852 -1.680 9.373 1.00 87.56 184 LEU A C 1
ATOM 1438 O O . LEU A 1 184 ? 13.019 -2.074 9.404 1.00 87.56 184 LEU A O 1
ATOM 1442 N N . ASP A 1 185 ? 11.395 -0.779 10.249 1.00 82.00 185 ASP A N 1
ATOM 1443 C CA . ASP A 1 185 ? 12.179 -0.359 11.420 1.00 82.00 185 ASP A CA 1
ATOM 1444 C C . ASP A 1 185 ? 12.281 -1.492 12.462 1.00 82.00 185 ASP A C 1
ATOM 1446 O O . ASP A 1 185 ? 13.219 -1.513 13.261 1.00 82.00 185 ASP A O 1
ATOM 1450 N N . ASP A 1 186 ? 11.363 -2.468 12.423 1.00 80.31 186 ASP A N 1
ATOM 1451 C CA . ASP A 1 186 ? 11.418 -3.713 13.194 1.00 80.31 186 ASP A CA 1
ATOM 1452 C C . ASP A 1 186 ? 11.380 -4.943 12.273 1.00 80.31 186 ASP A C 1
ATOM 1454 O O . ASP A 1 186 ? 10.343 -5.559 12.025 1.00 80.31 186 ASP A O 1
ATOM 1458 N N . LEU A 1 187 ? 12.560 -5.351 11.803 1.00 78.50 187 LEU A N 1
ATOM 1459 C CA . LEU A 1 187 ? 12.718 -6.528 10.943 1.00 78.50 187 LEU A CA 1
ATOM 1460 C C . LEU A 1 187 ? 12.339 -7.855 11.626 1.00 78.50 187 LEU A C 1
ATOM 1462 O O . LEU A 1 187 ? 12.278 -8.881 10.952 1.00 78.50 187 LEU A O 1
ATOM 1466 N N . THR A 1 188 ? 12.122 -7.870 12.947 1.00 78.12 188 THR A N 1
ATOM 1467 C CA . THR A 1 188 ? 11.715 -9.086 13.667 1.00 78.12 188 THR A CA 1
ATOM 1468 C C . THR A 1 188 ? 10.208 -9.321 13.633 1.00 78.12 188 THR A C 1
ATOM 1470 O O . THR A 1 188 ? 9.771 -10.440 13.901 1.00 78.12 188 THR A O 1
ATOM 1473 N N . ASN A 1 189 ? 9.427 -8.303 13.260 1.00 79.69 189 ASN A N 1
ATOM 1474 C CA . ASN A 1 189 ? 7.969 -8.343 13.251 1.00 79.69 189 ASN A CA 1
ATOM 1475 C C . ASN A 1 189 ? 7.394 -7.722 11.967 1.00 79.69 189 ASN A C 1
ATOM 1477 O O . ASN A 1 189 ? 6.585 -6.794 12.002 1.00 79.69 189 ASN A O 1
ATOM 1481 N N . ILE A 1 190 ? 7.846 -8.225 10.817 1.00 85.00 190 ILE A N 1
ATOM 1482 C CA . ILE A 1 190 ? 7.334 -7.792 9.515 1.00 85.00 190 ILE A CA 1
ATOM 1483 C C . ILE A 1 190 ? 5.973 -8.465 9.265 1.00 85.00 190 ILE A C 1
ATOM 1485 O O . ILE A 1 190 ? 5.889 -9.695 9.339 1.00 85.00 190 ILE A O 1
ATOM 1489 N N . PRO A 1 191 ? 4.913 -7.701 8.938 1.00 83.19 191 PRO A N 1
ATOM 1490 C CA . PRO A 1 191 ? 3.606 -8.265 8.610 1.00 83.19 191 PRO A CA 1
ATOM 1491 C C . PRO A 1 191 ? 3.655 -9.237 7.429 1.00 83.19 191 PRO A C 1
ATOM 1493 O O . PRO A 1 191 ? 4.409 -9.049 6.473 1.00 83.19 191 PRO A O 1
ATOM 1496 N N . ARG A 1 192 ? 2.817 -10.278 7.470 1.00 85.12 192 ARG A N 1
ATOM 1497 C CA . ARG A 1 192 ? 2.793 -11.333 6.440 1.00 85.12 192 ARG A CA 1
ATOM 1498 C C . ARG A 1 192 ? 2.409 -10.804 5.055 1.00 85.12 192 ARG A C 1
ATOM 1500 O O . ARG A 1 192 ? 2.875 -11.330 4.055 1.00 85.12 192 ARG A O 1
ATOM 1507 N N . ASP A 1 193 ? 1.569 -9.780 5.011 1.00 85.25 193 ASP A N 1
ATOM 1508 C CA . ASP A 1 193 ? 1.064 -9.114 3.811 1.00 85.25 193 ASP A CA 1
ATOM 1509 C C . ASP A 1 193 ? 1.982 -7.982 3.314 1.00 85.25 193 ASP A C 1
ATOM 1511 O O . ASP A 1 193 ? 1.669 -7.315 2.326 1.00 85.25 193 ASP A O 1
ATOM 1515 N N . TRP A 1 194 ? 3.131 -7.757 3.967 1.00 93.06 194 TRP A N 1
ATOM 1516 C CA . TRP A 1 194 ? 4.052 -6.669 3.628 1.00 93.06 194 TRP A CA 1
ATOM 1517 C C . TRP A 1 194 ? 4.495 -6.721 2.160 1.00 93.06 194 TRP A C 1
ATOM 1519 O O . TRP A 1 194 ? 4.491 -5.697 1.474 1.00 93.06 194 TRP A O 1
ATOM 1529 N N . VAL A 1 195 ? 4.837 -7.913 1.656 1.00 94.12 195 VAL A N 1
ATOM 1530 C CA . VAL A 1 195 ? 5.284 -8.107 0.267 1.00 94.12 195 VAL A CA 1
ATOM 1531 C C . VAL A 1 195 ? 4.161 -7.779 -0.713 1.00 94.12 195 VAL A C 1
ATOM 1533 O O . VAL A 1 195 ? 4.384 -7.001 -1.639 1.00 94.12 195 VAL A O 1
ATOM 1536 N N . GLN A 1 196 ? 2.948 -8.283 -0.482 1.00 91.75 196 GLN A N 1
ATOM 1537 C CA . GLN A 1 196 ? 1.787 -7.976 -1.318 1.00 91.75 196 GLN A CA 1
ATOM 1538 C C . GLN A 1 196 ? 1.453 -6.472 -1.322 1.00 91.75 196 GLN A C 1
ATOM 1540 O O . GLN A 1 196 ? 1.212 -5.887 -2.381 1.00 91.75 196 GLN A O 1
ATOM 1545 N N . ASN A 1 197 ? 1.512 -5.805 -0.167 1.00 90.31 197 ASN A N 1
ATOM 1546 C CA . ASN A 1 197 ? 1.291 -4.359 -0.067 1.00 90.31 197 ASN A CA 1
ATOM 1547 C C . ASN A 1 197 ? 2.378 -3.558 -0.810 1.00 90.31 197 ASN A C 1
ATOM 1549 O O . ASN A 1 197 ? 2.079 -2.595 -1.523 1.00 90.31 197 ASN A O 1
ATOM 1553 N N . CYS A 1 198 ? 3.640 -3.982 -0.715 1.00 95.50 198 CYS A N 1
ATOM 1554 C CA . CYS A 1 198 ? 4.750 -3.370 -1.444 1.00 95.50 198 CYS A CA 1
ATOM 1555 C C . CYS A 1 198 ? 4.671 -3.629 -2.961 1.00 95.50 198 CYS A C 1
ATOM 1557 O O . CYS A 1 198 ? 5.001 -2.747 -3.762 1.00 95.50 198 CYS A O 1
ATOM 1559 N N . LEU A 1 199 ? 4.152 -4.789 -3.376 1.00 94.50 199 LEU A N 1
ATOM 1560 C CA . LEU A 1 199 ? 3.844 -5.099 -4.771 1.00 94.50 199 LEU A CA 1
ATOM 1561 C C . LEU A 1 199 ? 2.784 -4.150 -5.335 1.00 94.50 199 LEU A C 1
ATOM 1563 O O . LEU A 1 199 ? 3.030 -3.554 -6.384 1.00 94.50 199 LEU A O 1
ATOM 1567 N N . HIS A 1 200 ? 1.667 -3.928 -4.636 1.00 93.62 200 HIS A N 1
ATOM 1568 C CA . HIS A 1 200 ? 0.643 -2.966 -5.067 1.00 93.62 200 HIS A CA 1
ATOM 1569 C C . HIS A 1 200 ? 1.214 -1.549 -5.227 1.00 93.62 200 HIS A C 1
ATOM 1571 O O . HIS A 1 200 ? 0.937 -0.868 -6.219 1.00 93.62 200 HIS A O 1
ATOM 1577 N N . LEU A 1 201 ? 2.074 -1.124 -4.297 1.00 95.19 201 LEU A N 1
ATOM 1578 C CA . LEU A 1 201 ? 2.765 0.160 -4.394 1.00 95.19 201 LEU A CA 1
ATOM 1579 C C . LEU A 1 201 ? 3.711 0.214 -5.611 1.00 95.19 201 LEU A C 1
ATOM 1581 O O . LEU A 1 201 ? 3.751 1.220 -6.322 1.00 95.19 201 LEU A O 1
ATOM 1585 N N . SER A 1 202 ? 4.423 -0.878 -5.908 1.00 95.31 202 SER A N 1
ATOM 1586 C CA . SER A 1 202 ? 5.266 -0.970 -7.106 1.00 95.31 202 SER A CA 1
ATOM 1587 C C . SER A 1 202 ? 4.452 -0.849 -8.399 1.00 95.31 202 SER A C 1
ATOM 1589 O O . SER A 1 202 ? 4.856 -0.135 -9.316 1.00 95.31 202 SER A O 1
ATOM 1591 N N . GLU A 1 203 ? 3.273 -1.476 -8.464 1.00 95.44 203 GLU A N 1
ATOM 1592 C CA . GLU A 1 203 ? 2.384 -1.389 -9.624 1.00 95.44 203 GLU A CA 1
ATOM 1593 C C . GLU A 1 203 ? 1.834 0.017 -9.826 1.00 95.44 203 GLU A C 1
ATOM 1595 O O . GLU A 1 203 ? 1.734 0.482 -10.964 1.00 95.44 203 GLU A O 1
ATOM 1600 N N . TYR A 1 204 ? 1.499 0.705 -8.733 1.00 95.31 204 TYR A N 1
ATOM 1601 C CA . TYR A 1 204 ? 1.125 2.111 -8.780 1.00 95.31 204 TYR A CA 1
ATOM 1602 C C . TYR A 1 204 ? 2.245 2.949 -9.411 1.00 95.31 204 TYR A C 1
ATOM 1604 O O . TYR A 1 204 ? 2.004 3.657 -10.389 1.00 95.31 204 TYR A O 1
ATOM 1612 N N . PHE A 1 205 ? 3.486 2.815 -8.937 1.00 94.12 205 PHE A N 1
ATOM 1613 C CA . PHE A 1 205 ? 4.609 3.572 -9.494 1.00 94.12 205 PHE A CA 1
ATOM 1614 C C . PHE A 1 205 ? 4.908 3.231 -10.961 1.00 94.12 205 PHE A C 1
ATOM 1616 O O . PHE A 1 205 ? 5.199 4.141 -11.738 1.00 94.12 205 PHE A O 1
ATOM 1623 N N . LEU A 1 206 ? 4.766 1.966 -11.375 1.00 94.56 206 LEU A N 1
ATOM 1624 C CA . LEU A 1 206 ? 4.882 1.565 -12.786 1.00 94.56 206 LEU A CA 1
ATOM 1625 C C . LEU A 1 206 ? 3.824 2.241 -13.672 1.00 94.56 206 LEU A C 1
ATOM 1627 O O . LEU A 1 206 ? 4.142 2.687 -14.775 1.00 94.56 206 LEU A O 1
ATOM 1631 N N . LYS A 1 207 ? 2.573 2.353 -13.200 1.00 94.69 207 LYS A N 1
ATOM 1632 C CA . LYS A 1 207 ? 1.494 3.054 -13.924 1.00 94.69 207 LYS A CA 1
ATOM 1633 C C . LYS A 1 207 ? 1.773 4.552 -14.062 1.00 94.69 207 LYS A C 1
ATOM 1635 O O . LYS A 1 207 ? 1.471 5.128 -15.101 1.00 94.69 207 LYS A O 1
ATOM 1640 N N . GLN A 1 208 ? 2.403 5.152 -13.052 1.00 91.62 208 GLN A N 1
ATOM 1641 C CA . GLN A 1 208 ? 2.769 6.571 -13.040 1.00 91.62 208 GLN A CA 1
ATOM 1642 C C . GLN A 1 208 ? 4.118 6.870 -13.726 1.00 91.62 208 GLN A C 1
ATOM 1644 O O . GLN A 1 208 ? 4.587 8.004 -13.659 1.00 91.62 208 GLN A O 1
ATOM 1649 N N . ASN A 1 209 ? 4.764 5.880 -14.363 1.00 90.50 209 ASN A N 1
ATOM 1650 C CA . ASN A 1 209 ? 6.122 5.971 -14.926 1.00 90.50 209 ASN A CA 1
ATOM 1651 C C . ASN A 1 209 ? 7.202 6.420 -13.916 1.00 90.50 209 ASN A C 1
ATOM 1653 O O . ASN A 1 209 ? 8.265 6.907 -14.299 1.00 90.50 209 ASN A O 1
ATOM 1657 N N . GLN A 1 210 ? 6.970 6.217 -12.617 1.00 90.81 210 GLN A N 1
ATOM 1658 C CA . GLN A 1 210 ? 7.940 6.481 -11.550 1.00 90.81 210 GLN A CA 1
ATOM 1659 C C . GLN A 1 210 ? 8.858 5.261 -11.375 1.00 90.81 210 GLN A C 1
ATOM 1661 O O . GLN A 1 210 ? 8.875 4.606 -10.331 1.00 90.81 210 GLN A O 1
ATOM 1666 N N . LEU A 1 211 ? 9.601 4.923 -12.435 1.00 91.56 211 LEU A N 1
ATOM 1667 C CA . LEU A 1 211 ? 10.378 3.680 -12.523 1.00 91.56 211 LEU A CA 1
ATOM 1668 C C . LEU A 1 211 ? 11.437 3.511 -11.412 1.00 91.56 211 LEU A C 1
ATOM 1670 O O . LEU A 1 211 ? 11.557 2.392 -10.907 1.00 91.56 211 LEU A O 1
ATOM 1674 N N . PRO A 1 212 ? 12.152 4.563 -10.954 1.00 90.06 212 PRO A N 1
ATOM 1675 C CA . PRO A 1 212 ? 13.068 4.441 -9.821 1.00 90.06 212 PRO A CA 1
ATOM 1676 C C . PRO A 1 212 ? 12.361 3.993 -8.533 1.00 90.06 212 PRO A C 1
ATOM 1678 O O . PRO A 1 212 ? 12.823 3.062 -7.871 1.00 90.06 212 PRO A O 1
ATOM 1681 N N . LYS A 1 213 ? 11.200 4.584 -8.212 1.00 91.00 213 LYS A N 1
ATOM 1682 C CA . LYS A 1 213 ? 10.381 4.202 -7.046 1.00 91.00 213 LYS A CA 1
ATOM 1683 C C . LYS A 1 213 ? 9.864 2.773 -7.166 1.00 91.00 213 LYS A C 1
ATOM 1685 O O . LYS A 1 213 ? 10.003 1.989 -6.229 1.00 91.00 213 LYS A O 1
ATOM 1690 N N . ALA A 1 214 ? 9.354 2.403 -8.342 1.00 93.06 214 ALA A N 1
ATOM 1691 C CA . ALA A 1 214 ? 8.929 1.034 -8.622 1.00 93.06 214 ALA A CA 1
ATOM 1692 C C . ALA A 1 214 ? 10.073 0.025 -8.419 1.00 93.06 214 ALA A C 1
ATOM 1694 O O . ALA A 1 214 ? 9.884 -1.004 -7.771 1.00 93.06 214 ALA A O 1
ATOM 1695 N N . SER A 1 215 ? 11.273 0.339 -8.916 1.00 91.44 215 SER A N 1
ATOM 1696 C CA . SER A 1 215 ? 12.463 -0.501 -8.757 1.00 91.44 215 SER A CA 1
ATOM 1697 C C . SER A 1 215 ? 12.846 -0.693 -7.290 1.00 91.44 215 SER A C 1
ATOM 1699 O O . SER A 1 215 ? 13.190 -1.809 -6.896 1.00 91.44 215 SER A O 1
ATOM 1701 N N . GLN A 1 216 ? 12.777 0.366 -6.475 1.00 91.19 216 GLN A N 1
ATOM 1702 C CA . GLN A 1 216 ? 13.038 0.276 -5.036 1.00 91.19 216 GLN A CA 1
ATOM 1703 C C . GLN A 1 216 ? 12.032 -0.657 -4.341 1.00 91.19 216 GLN A C 1
ATOM 1705 O O . GLN A 1 216 ? 12.450 -1.520 -3.572 1.00 91.19 216 GLN A O 1
ATOM 1710 N N . CYS A 1 217 ? 10.734 -0.551 -4.650 1.00 92.94 217 CYS A N 1
ATOM 1711 C CA . CYS A 1 217 ? 9.699 -1.449 -4.116 1.00 92.94 217 CYS A CA 1
ATOM 1712 C C . CYS A 1 217 ? 9.926 -2.913 -4.514 1.00 92.94 217 CYS A C 1
ATOM 1714 O O . CYS A 1 217 ? 9.915 -3.793 -3.655 1.00 92.94 217 CYS A O 1
ATOM 1716 N N . ILE A 1 218 ? 10.187 -3.185 -5.798 1.00 92.25 218 ILE A N 1
ATOM 1717 C CA . ILE A 1 218 ? 10.423 -4.550 -6.298 1.00 92.25 218 ILE A CA 1
ATOM 1718 C C . ILE A 1 218 ? 11.644 -5.170 -5.604 1.00 92.25 218 ILE A C 1
ATOM 1720 O O . ILE A 1 218 ? 11.596 -6.316 -5.156 1.00 92.25 218 ILE A O 1
ATOM 1724 N N . HIS A 1 219 ? 12.727 -4.406 -5.445 1.00 89.50 219 HIS A N 1
ATOM 1725 C CA . HIS A 1 219 ? 13.908 -4.885 -4.732 1.00 89.50 219 HIS A CA 1
ATOM 1726 C C . HIS A 1 219 ? 13.632 -5.136 -3.244 1.00 89.50 219 HIS A C 1
ATOM 1728 O O . HIS A 1 219 ? 14.087 -6.136 -2.679 1.00 89.50 219 HIS A O 1
ATOM 1734 N N . ALA A 1 220 ? 12.851 -4.262 -2.615 1.00 90.44 220 ALA A N 1
ATOM 1735 C CA . ALA A 1 220 ? 12.459 -4.428 -1.229 1.00 90.44 220 ALA A CA 1
ATOM 1736 C C . ALA A 1 220 ? 11.662 -5.730 -1.025 1.00 90.44 220 ALA A C 1
ATOM 1738 O O . ALA A 1 220 ? 11.990 -6.501 -0.125 1.00 90.44 220 ALA A O 1
ATOM 1739 N N . CYS A 1 221 ? 10.733 -6.052 -1.935 1.00 91.50 221 CYS A N 1
ATOM 1740 C CA . CYS A 1 221 ? 10.003 -7.327 -1.942 1.00 91.50 221 CYS A CA 1
ATOM 1741 C C . CYS A 1 221 ? 10.951 -8.535 -1.965 1.00 91.50 221 CYS A C 1
ATOM 1743 O O . CYS A 1 221 ? 10.818 -9.440 -1.148 1.00 91.50 221 CYS A O 1
ATOM 1745 N N . THR A 1 222 ? 11.966 -8.526 -2.840 1.00 88.62 222 THR A N 1
ATOM 1746 C CA . THR A 1 222 ? 12.948 -9.628 -2.916 1.00 88.62 222 THR A CA 1
ATOM 1747 C C . THR A 1 222 ? 13.825 -9.764 -1.670 1.00 88.62 222 THR A C 1
ATOM 1749 O O . THR A 1 222 ? 14.353 -10.840 -1.406 1.00 88.62 222 THR A O 1
ATOM 1752 N N . SER A 1 223 ? 13.994 -8.683 -0.905 1.00 86.75 223 SER A N 1
ATOM 1753 C CA . SER A 1 223 ? 14.896 -8.641 0.253 1.00 86.75 223 SER A CA 1
ATOM 1754 C C . SER A 1 223 ? 14.236 -9.124 1.545 1.00 86.75 223 SER A C 1
ATOM 1756 O O . SER A 1 223 ? 14.931 -9.616 2.429 1.00 86.75 223 SER A O 1
ATOM 1758 N N . VAL A 1 224 ? 12.911 -8.984 1.654 1.00 84.88 224 VAL A N 1
ATOM 1759 C CA . VAL A 1 224 ? 12.123 -9.368 2.840 1.00 84.88 224 VAL A CA 1
ATOM 1760 C C . VAL A 1 224 ? 11.788 -10.870 2.859 1.00 84.88 224 VAL A C 1
ATOM 1762 O O . VAL A 1 224 ? 11.472 -11.411 3.913 1.00 84.88 224 VAL A O 1
ATOM 1765 N N . GLY A 1 225 ? 11.960 -11.570 1.732 1.00 79.44 225 GLY A N 1
ATOM 1766 C CA . GLY A 1 225 ? 11.717 -13.012 1.617 1.00 79.44 225 GLY A CA 1
ATOM 1767 C C . GLY A 1 225 ? 10.276 -13.312 1.192 1.00 79.44 225 GLY A C 1
ATOM 1768 O O . GLY A 1 225 ? 9.457 -13.641 2.047 1.00 79.44 225 GLY A O 1
ATOM 1769 N N . PRO A 1 226 ? 9.957 -13.182 -0.109 1.00 83.94 226 PRO A N 1
ATOM 1770 C CA . PRO A 1 226 ? 8.604 -13.382 -0.619 1.00 83.94 226 PRO A CA 1
ATOM 1771 C C . PRO A 1 226 ? 8.154 -14.841 -0.508 1.00 83.94 226 PRO A C 1
ATOM 1773 O O . PRO A 1 226 ? 8.968 -15.766 -0.511 1.00 83.94 226 PRO A O 1
ATOM 1776 N N . GLN A 1 227 ? 6.842 -15.050 -0.437 1.00 82.25 227 GLN A N 1
ATOM 1777 C CA . GLN A 1 227 ? 6.236 -16.368 -0.597 1.00 82.25 227 GLN A CA 1
ATOM 1778 C C . GLN A 1 227 ? 6.329 -16.826 -2.062 1.00 82.25 227 GLN A C 1
ATOM 1780 O O . GLN A 1 227 ? 6.333 -15.981 -2.960 1.00 82.25 227 GLN A O 1
ATOM 1785 N N . PRO A 1 228 ? 6.293 -18.142 -2.346 1.00 79.69 228 PRO A N 1
ATOM 1786 C CA . PRO A 1 228 ? 6.349 -18.647 -3.721 1.00 79.69 228 PRO A CA 1
ATOM 1787 C C . PRO A 1 228 ? 5.292 -18.026 -4.649 1.00 79.69 228 PRO A C 1
ATOM 1789 O O . PRO A 1 228 ? 5.594 -17.647 -5.772 1.00 79.69 228 PRO A O 1
ATOM 1792 N N . SER A 1 229 ? 4.066 -17.814 -4.157 1.00 79.00 229 SER A N 1
ATOM 1793 C CA . SER A 1 229 ? 2.982 -17.171 -4.921 1.00 79.00 229 SER A CA 1
ATOM 1794 C C . SER A 1 229 ? 3.240 -15.698 -5.273 1.00 79.00 229 SER A C 1
ATOM 1796 O O . SER A 1 229 ? 2.599 -15.144 -6.167 1.00 79.00 229 SER A O 1
ATOM 1798 N N . GLU A 1 230 ? 4.145 -15.035 -4.555 1.00 87.12 230 GLU A N 1
ATOM 1799 C CA . GLU A 1 230 ? 4.514 -13.634 -4.766 1.00 87.12 230 GLU A CA 1
ATOM 1800 C C . GLU A 1 230 ? 5.716 -13.513 -5.715 1.00 87.12 230 GLU A C 1
ATOM 1802 O O . GLU A 1 230 ? 5.860 -12.493 -6.389 1.00 87.12 230 GLU A O 1
ATOM 1807 N N . GLU A 1 231 ? 6.547 -14.556 -5.840 1.00 87.88 231 GLU A N 1
ATOM 1808 C CA . GLU A 1 231 ? 7.713 -14.570 -6.735 1.00 87.88 231 GLU A CA 1
ATOM 1809 C C . GLU A 1 231 ? 7.317 -14.331 -8.197 1.00 87.88 231 GLU A C 1
ATOM 1811 O O . GLU A 1 231 ? 7.933 -13.503 -8.879 1.00 87.88 231 GLU A O 1
ATOM 1816 N N . ALA A 1 232 ? 6.240 -14.968 -8.669 1.00 88.06 232 ALA A N 1
ATOM 1817 C CA . ALA A 1 232 ? 5.711 -14.725 -10.008 1.00 88.06 232 ALA A CA 1
ATOM 1818 C C . ALA A 1 232 ? 5.243 -13.276 -10.216 1.00 88.06 232 ALA A C 1
ATOM 1820 O O . ALA A 1 232 ? 5.493 -12.693 -11.275 1.00 88.06 232 ALA A O 1
ATOM 1821 N N . GLN A 1 233 ? 4.600 -12.667 -9.214 1.00 91.06 233 GLN A N 1
ATOM 1822 C CA . GLN A 1 233 ? 4.128 -11.279 -9.285 1.00 91.06 233 GLN A CA 1
ATOM 1823 C C . GLN A 1 233 ? 5.301 -10.289 -9.303 1.00 91.06 233 GLN A C 1
ATOM 1825 O O . GLN A 1 233 ? 5.334 -9.373 -10.131 1.00 91.06 233 GLN A O 1
ATOM 1830 N N . ILE A 1 234 ? 6.308 -10.515 -8.454 1.00 91.44 234 ILE A N 1
ATOM 1831 C CA . ILE A 1 234 ? 7.566 -9.757 -8.447 1.00 91.44 234 ILE A CA 1
ATOM 1832 C C . ILE A 1 234 ? 8.228 -9.843 -9.823 1.00 91.44 234 ILE A C 1
ATOM 1834 O O . ILE A 1 234 ? 8.604 -8.818 -10.396 1.00 91.44 234 ILE A O 1
ATOM 1838 N N . ALA A 1 235 ? 8.329 -11.048 -10.389 1.00 89.12 235 ALA A N 1
ATOM 1839 C CA . ALA A 1 235 ? 8.926 -11.264 -11.700 1.00 89.12 235 ALA A CA 1
ATOM 1840 C C . ALA A 1 235 ? 8.126 -10.576 -12.825 1.00 89.12 235 ALA A C 1
ATOM 1842 O O . ALA A 1 235 ? 8.713 -9.966 -13.723 1.00 89.12 235 ALA A O 1
ATOM 1843 N N . ALA A 1 236 ? 6.793 -10.580 -12.756 1.00 90.81 236 ALA A N 1
ATOM 1844 C CA . ALA A 1 236 ? 5.947 -9.854 -13.699 1.00 90.81 236 ALA A CA 1
ATOM 1845 C C . ALA A 1 236 ? 6.174 -8.332 -13.631 1.00 90.81 236 ALA A C 1
ATOM 1847 O O . ALA A 1 236 ? 6.311 -7.683 -14.671 1.00 90.81 236 ALA A O 1
ATOM 1848 N N . ASN A 1 237 ? 6.269 -7.752 -12.432 1.00 93.62 237 ASN A N 1
ATOM 1849 C CA . ASN A 1 237 ? 6.543 -6.321 -12.263 1.00 93.62 237 ASN A CA 1
ATOM 1850 C C . ASN A 1 237 ? 7.964 -5.944 -12.689 1.00 93.62 237 ASN A C 1
ATOM 1852 O O . ASN A 1 237 ? 8.161 -4.902 -13.313 1.00 93.62 237 ASN A O 1
ATOM 1856 N N . LEU A 1 238 ? 8.936 -6.823 -12.448 1.00 92.19 238 LEU A N 1
ATOM 1857 C CA . LEU A 1 238 ? 10.306 -6.648 -12.919 1.00 92.19 238 LEU A CA 1
ATOM 1858 C C . LEU A 1 238 ? 10.384 -6.649 -14.456 1.00 92.19 238 LEU A C 1
ATOM 1860 O O . LEU A 1 238 ? 11.081 -5.826 -15.048 1.00 92.19 238 LEU A O 1
ATOM 1864 N N . ALA A 1 239 ? 9.623 -7.521 -15.124 1.00 91.62 239 ALA A N 1
ATOM 1865 C CA . ALA A 1 239 ? 9.516 -7.510 -16.579 1.00 91.62 239 ALA A CA 1
ATOM 1866 C C . ALA A 1 239 ? 8.896 -6.209 -17.114 1.00 91.62 239 ALA A C 1
ATOM 1868 O O . ALA A 1 239 ? 9.433 -5.628 -18.059 1.00 91.62 239 ALA A O 1
ATOM 1869 N N . LYS A 1 240 ? 7.798 -5.732 -16.503 1.00 94.12 240 LYS A N 1
ATOM 1870 C CA . LYS A 1 240 ? 7.163 -4.447 -16.857 1.00 94.12 240 LYS A CA 1
ATOM 1871 C C . LYS A 1 240 ? 8.162 -3.292 -16.731 1.00 94.12 240 LYS A C 1
ATOM 1873 O O . LYS A 1 240 ? 8.288 -2.515 -17.674 1.00 94.12 240 LYS A O 1
ATOM 1878 N N . LEU A 1 241 ? 8.906 -3.240 -15.620 1.00 93.62 241 LEU A N 1
ATOM 1879 C CA . LEU A 1 241 ? 9.947 -2.242 -15.369 1.00 93.62 241 LEU A CA 1
ATOM 1880 C C . LEU A 1 241 ? 10.976 -2.220 -16.508 1.00 93.62 241 LEU A C 1
ATOM 1882 O O . LEU A 1 241 ? 11.174 -1.182 -17.131 1.00 93.62 241 LEU A O 1
ATOM 1886 N N . TYR A 1 242 ? 11.581 -3.367 -16.836 1.00 93.00 242 TYR A N 1
ATOM 1887 C CA . TYR A 1 242 ? 12.605 -3.437 -17.884 1.00 93.00 242 TYR A CA 1
ATOM 1888 C C . TYR A 1 242 ? 12.079 -3.074 -19.278 1.00 93.00 242 TYR A C 1
ATOM 1890 O O . TYR A 1 242 ? 12.776 -2.401 -20.038 1.00 93.00 242 TYR A O 1
ATOM 1898 N N . ILE A 1 243 ? 10.859 -3.494 -19.624 1.00 92.88 243 ILE A N 1
ATOM 1899 C CA . ILE A 1 243 ? 10.238 -3.159 -20.913 1.00 92.88 243 ILE A CA 1
ATOM 1900 C C . ILE A 1 243 ? 9.953 -1.654 -21.002 1.00 92.88 243 ILE A C 1
ATOM 1902 O O . ILE A 1 243 ? 10.224 -1.049 -22.038 1.00 92.88 243 ILE A O 1
ATOM 1906 N N . GLN A 1 244 ? 9.450 -1.035 -19.929 1.00 94.12 244 GLN A N 1
ATOM 1907 C CA . GLN A 1 244 ? 9.223 0.412 -19.882 1.00 94.12 244 GLN A CA 1
ATOM 1908 C C . GLN A 1 244 ? 10.537 1.196 -19.958 1.00 94.12 244 GLN A C 1
ATOM 1910 O O . GLN A 1 244 ? 10.614 2.153 -20.724 1.00 94.12 244 GLN A O 1
ATOM 1915 N N . THR A 1 245 ? 11.591 0.771 -19.253 1.00 91.94 245 THR A N 1
ATOM 1916 C CA . THR A 1 245 ? 12.919 1.399 -19.360 1.00 91.94 245 THR A CA 1
ATOM 1917 C C . THR A 1 245 ? 13.441 1.355 -20.799 1.00 91.94 245 THR A C 1
ATOM 1919 O O . THR A 1 245 ? 13.894 2.374 -21.313 1.00 91.94 245 THR A O 1
ATOM 1922 N N . LEU A 1 246 ? 13.326 0.207 -21.481 1.00 92.06 246 LEU A N 1
ATOM 1923 C CA . LEU A 1 246 ? 13.705 0.075 -22.895 1.00 92.06 246 LEU A CA 1
ATOM 1924 C C . LEU A 1 246 ? 12.890 0.994 -23.806 1.00 92.06 246 LEU A C 1
ATOM 1926 O O . LEU A 1 246 ? 13.442 1.599 -24.722 1.00 92.06 246 LEU A O 1
ATOM 1930 N N . TYR A 1 247 ? 11.583 1.099 -23.559 1.00 93.06 247 TYR A N 1
ATOM 1931 C CA . TYR A 1 247 ? 10.706 1.985 -24.315 1.00 93.06 247 TYR A CA 1
ATOM 1932 C C . TYR A 1 247 ? 11.124 3.453 -24.166 1.00 93.06 247 TYR A C 1
ATOM 1934 O O . TYR A 1 247 ? 11.201 4.160 -25.167 1.00 93.06 247 TYR A O 1
ATOM 1942 N N . LEU A 1 248 ? 11.425 3.908 -22.946 1.00 92.06 248 LEU A N 1
ATOM 1943 C CA . LEU A 1 248 ? 11.887 5.277 -22.700 1.00 92.06 248 LEU A CA 1
ATOM 1944 C C . LEU A 1 248 ? 13.240 5.547 -23.368 1.00 92.06 248 LEU A C 1
ATOM 1946 O O . LEU A 1 248 ? 13.380 6.556 -24.056 1.00 92.06 248 LEU A O 1
ATOM 1950 N N . ALA A 1 249 ? 14.182 4.605 -23.257 1.00 90.69 249 ALA A N 1
ATOM 1951 C CA . ALA A 1 249 ? 15.490 4.701 -23.902 1.00 90.69 249 ALA A CA 1
ATOM 1952 C C . ALA A 1 249 ? 15.371 4.807 -25.429 1.00 90.69 249 ALA A C 1
ATOM 1954 O O . ALA A 1 249 ? 16.016 5.645 -26.045 1.00 90.69 249 ALA A O 1
ATOM 1955 N N . GLN A 1 250 ? 14.484 4.017 -26.048 1.00 91.69 250 GLN A N 1
ATOM 1956 C CA . GLN A 1 250 ? 14.228 4.075 -27.492 1.00 91.69 250 GLN A CA 1
ATOM 1957 C C . GLN A 1 250 ? 13.728 5.451 -27.967 1.00 91.69 250 GLN A C 1
ATOM 1959 O O . GLN A 1 250 ? 13.908 5.795 -29.135 1.00 91.69 250 GLN A O 1
ATOM 1964 N N . HIS A 1 251 ? 13.069 6.211 -27.091 1.00 91.56 251 HIS A N 1
ATOM 1965 C CA . HIS A 1 251 ? 12.514 7.528 -27.401 1.00 91.56 251 HIS A CA 1
ATOM 1966 C C . HIS A 1 251 ? 13.401 8.681 -26.906 1.00 91.56 251 HIS A C 1
ATOM 1968 O O . HIS A 1 251 ? 12.940 9.821 -26.909 1.00 91.56 251 HIS A O 1
ATOM 1974 N N . ASP A 1 252 ? 14.635 8.397 -26.471 1.00 88.31 252 ASP A N 1
ATOM 1975 C CA . ASP A 1 252 ? 15.559 9.371 -25.878 1.00 88.31 252 ASP A CA 1
ATOM 1976 C C . ASP A 1 252 ? 14.942 10.137 -24.685 1.00 88.31 252 ASP A C 1
ATOM 1978 O O . ASP A 1 252 ? 15.248 11.305 -24.436 1.00 88.31 252 ASP A O 1
ATOM 1982 N N . ILE A 1 253 ? 14.035 9.485 -23.945 1.00 88.38 253 ILE A N 1
ATOM 1983 C CA . ILE A 1 253 ? 13.404 10.043 -22.746 1.00 88.38 253 ILE A CA 1
ATOM 1984 C C . ILE A 1 253 ? 14.169 9.534 -21.533 1.00 88.38 253 ILE A C 1
ATOM 1986 O O . ILE A 1 253 ? 14.094 8.352 -21.199 1.00 88.38 253 ILE A O 1
ATOM 1990 N N . ASP A 1 254 ? 14.860 10.441 -20.849 1.00 83.62 254 ASP A N 1
ATOM 1991 C CA . ASP A 1 254 ? 15.492 10.126 -19.574 1.00 83.62 254 ASP A CA 1
ATOM 1992 C C . ASP A 1 254 ? 14.592 10.485 -18.387 1.00 83.62 254 ASP A C 1
ATOM 1994 O O . ASP A 1 254 ? 13.697 11.333 -18.481 1.00 83.62 254 ASP A O 1
ATOM 1998 N N . LEU A 1 255 ? 14.833 9.825 -17.259 1.00 82.69 255 LEU A N 1
ATOM 1999 C CA . LEU A 1 255 ? 14.117 10.077 -16.016 1.00 82.69 255 LEU A CA 1
ATOM 2000 C C . LEU A 1 255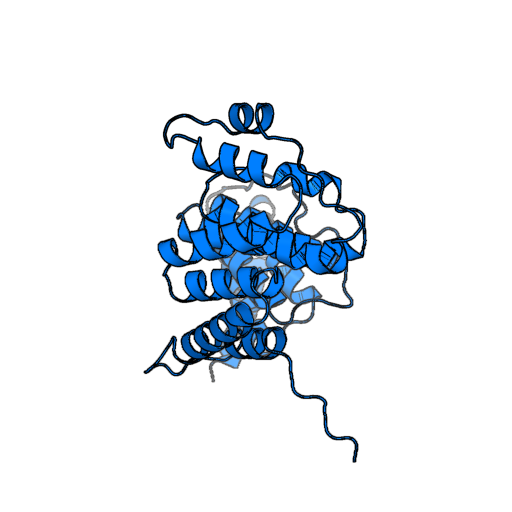 ? 14.946 10.984 -15.112 1.00 82.69 255 LEU A C 1
ATOM 2002 O O . LEU A 1 255 ? 16.166 10.874 -15.025 1.00 82.69 255 LEU A O 1
ATOM 2006 N N . ILE A 1 256 ? 14.265 11.879 -14.399 1.00 74.31 256 ILE A N 1
ATOM 2007 C CA . ILE A 1 256 ? 14.918 12.698 -13.378 1.00 74.31 256 ILE A CA 1
ATOM 2008 C C . ILE A 1 256 ? 15.442 11.748 -12.288 1.00 74.31 256 ILE A C 1
ATOM 2010 O O . ILE A 1 256 ? 14.671 10.895 -11.834 1.00 74.31 256 ILE A O 1
ATOM 2014 N N . PRO A 1 257 ? 16.710 11.882 -11.852 1.00 63.34 257 PRO A N 1
ATOM 2015 C CA . PRO A 1 257 ? 17.245 11.084 -10.760 1.00 63.34 257 PRO A CA 1
ATOM 2016 C C . PRO A 1 257 ? 16.377 11.263 -9.518 1.00 63.34 257 PRO A C 1
ATOM 2018 O O . PRO A 1 257 ? 16.237 12.376 -9.008 1.00 63.34 257 PRO A O 1
ATOM 2021 N N . ASP A 1 258 ? 15.779 10.174 -9.047 1.00 66.94 258 ASP A N 1
ATOM 2022 C CA . ASP A 1 258 ? 15.002 10.206 -7.818 1.00 66.94 258 ASP A CA 1
ATOM 2023 C C . ASP A 1 258 ? 15.952 10.121 -6.622 1.00 66.94 258 ASP A C 1
ATOM 2025 O O . ASP A 1 258 ? 16.654 9.124 -6.438 1.00 66.94 258 ASP A O 1
ATOM 2029 N N . THR A 1 259 ? 16.009 11.189 -5.830 1.00 65.81 259 THR A N 1
ATOM 2030 C CA . THR A 1 259 ? 16.825 11.244 -4.612 1.00 65.81 259 THR A CA 1
ATOM 2031 C C . THR A 1 259 ? 16.133 10.605 -3.413 1.00 65.81 259 THR A C 1
ATOM 2033 O O . THR A 1 259 ? 16.779 10.386 -2.386 1.00 65.81 259 THR A O 1
ATOM 2036 N N . ASP A 1 260 ? 14.833 10.311 -3.513 1.00 74.31 260 ASP A N 1
ATOM 2037 C CA . ASP A 1 260 ? 14.073 9.757 -2.403 1.00 74.31 260 ASP A CA 1
ATOM 2038 C C . ASP A 1 260 ? 14.367 8.264 -2.235 1.00 74.31 260 ASP A C 1
ATOM 2040 O O . ASP A 1 260 ? 13.970 7.407 -3.031 1.00 74.31 260 ASP A O 1
ATOM 2044 N N . VAL A 1 261 ? 15.037 7.935 -1.132 1.00 82.38 261 VAL A N 1
ATOM 2045 C CA . VAL A 1 261 ? 15.220 6.551 -0.690 1.00 82.38 261 VAL A CA 1
ATOM 2046 C C . VAL A 1 261 ? 13.968 6.114 0.066 1.00 82.38 261 VAL A C 1
ATOM 2048 O O . VAL A 1 261 ? 13.743 6.517 1.214 1.00 82.38 261 VAL A O 1
ATOM 2051 N N . LEU A 1 262 ? 13.145 5.276 -0.569 1.00 85.88 262 LEU A N 1
ATOM 2052 C CA . LEU A 1 262 ? 11.893 4.796 0.017 1.00 85.88 262 LEU A CA 1
ATOM 2053 C C . LEU A 1 262 ? 12.162 3.888 1.227 1.00 85.88 262 LEU A C 1
ATOM 2055 O O . LEU A 1 262 ? 11.504 4.038 2.257 1.00 85.88 262 LEU A O 1
ATOM 2059 N N . PHE A 1 263 ? 13.165 3.005 1.128 1.00 87.19 263 PHE A N 1
ATOM 2060 C CA . PHE A 1 263 ? 13.468 1.964 2.121 1.00 87.19 263 PHE A CA 1
ATOM 2061 C C . PHE A 1 263 ? 14.943 1.991 2.563 1.00 87.19 263 PHE A C 1
ATOM 2063 O O . PHE A 1 263 ? 15.733 1.150 2.136 1.00 87.19 263 PHE A O 1
ATOM 2070 N N . PRO A 1 264 ? 15.350 2.931 3.435 1.00 82.25 264 PRO A N 1
ATOM 2071 C CA . PRO A 1 264 ? 16.755 3.094 3.827 1.00 82.25 264 PRO A CA 1
ATOM 2072 C C . PRO A 1 264 ? 17.318 1.916 4.640 1.00 82.25 264 PRO A C 1
ATOM 2074 O O . PRO A 1 264 ? 18.528 1.703 4.650 1.00 82.25 264 PRO A O 1
ATOM 2077 N N . ASN A 1 265 ? 16.455 1.144 5.309 1.00 79.25 265 ASN A N 1
ATOM 2078 C CA . ASN A 1 265 ? 16.865 0.002 6.133 1.00 79.25 265 ASN A CA 1
ATOM 2079 C C . ASN A 1 265 ? 17.184 -1.252 5.302 1.00 79.25 265 ASN A C 1
ATOM 2081 O O . ASN A 1 265 ? 17.775 -2.202 5.817 1.00 79.25 265 ASN A O 1
ATOM 2085 N N . ILE A 1 266 ? 16.825 -1.268 4.015 1.00 80.75 266 ILE A N 1
ATOM 2086 C CA . ILE A 1 266 ? 17.159 -2.357 3.100 1.00 80.75 266 ILE A CA 1
ATOM 2087 C C . ILE A 1 266 ? 18.468 -1.999 2.407 1.00 80.75 266 ILE A C 1
ATOM 2089 O O . ILE A 1 266 ? 18.578 -0.967 1.749 1.00 80.75 266 ILE A O 1
ATOM 2093 N N . ARG A 1 267 ? 19.485 -2.858 2.553 1.00 65.00 267 ARG A N 1
ATOM 2094 C CA . ARG A 1 267 ? 20.775 -2.676 1.876 1.00 65.00 267 ARG A CA 1
ATOM 2095 C C . ARG A 1 267 ? 20.577 -2.777 0.366 1.00 65.00 267 ARG A C 1
ATOM 2097 O O . ARG A 1 267 ? 20.588 -3.872 -0.187 1.00 65.00 267 ARG A O 1
ATOM 2104 N N . THR A 1 268 ? 20.457 -1.638 -0.299 1.00 57.78 268 THR A N 1
ATOM 2105 C CA . THR A 1 268 ? 20.418 -1.564 -1.756 1.00 57.78 268 THR A CA 1
ATOM 2106 C C . THR A 1 268 ? 21.761 -1.999 -2.331 1.00 57.78 268 THR A C 1
ATOM 2108 O O . THR A 1 268 ? 22.785 -1.348 -2.117 1.00 57.78 268 THR A O 1
ATOM 2111 N N . ARG A 1 269 ? 21.767 -3.081 -3.112 1.00 52.22 269 ARG A N 1
ATOM 2112 C CA . ARG A 1 269 ? 22.704 -3.180 -4.236 1.00 52.22 269 ARG A CA 1
ATOM 2113 C C . ARG A 1 269 ? 21.991 -2.540 -5.418 1.00 52.22 269 ARG A C 1
ATOM 2115 O O . ARG A 1 269 ? 20.998 -3.084 -5.891 1.00 52.22 269 ARG A O 1
ATOM 2122 N N . GLU A 1 270 ? 22.447 -1.355 -5.815 1.00 62.12 270 GLU A N 1
ATOM 2123 C CA . GLU A 1 270 ? 21.966 -0.631 -6.998 1.00 62.12 270 GLU A CA 1
ATOM 2124 C C . GLU A 1 270 ? 21.708 -1.585 -8.164 1.00 62.12 270 GLU A C 1
ATOM 2126 O O . GLU A 1 270 ? 22.580 -2.391 -8.466 1.00 62.12 270 GLU A O 1
ATOM 2131 N N . THR A 1 271 ? 20.556 -1.479 -8.832 1.00 61.66 271 THR A N 1
ATOM 2132 C CA . THR A 1 271 ? 20.399 -1.913 -10.237 1.00 61.66 271 THR A CA 1
ATOM 2133 C C . THR A 1 271 ? 19.157 -1.295 -10.904 1.00 61.66 271 THR A C 1
ATOM 2135 O O . THR A 1 271 ? 18.591 -1.903 -11.815 1.00 61.66 271 THR A O 1
ATOM 2138 N N . PHE A 1 272 ? 18.702 -0.097 -10.501 1.00 78.94 272 PHE A N 1
ATOM 2139 C CA . PHE A 1 272 ? 17.838 0.632 -11.434 1.00 78.94 272 PHE A CA 1
ATOM 2140 C C . PHE A 1 272 ? 18.699 0.986 -12.649 1.00 78.94 272 PHE A C 1
ATOM 2142 O O . PHE A 1 272 ? 19.782 1.541 -12.490 1.00 78.94 272 PHE A O 1
ATOM 2149 N N . ILE A 1 273 ? 18.256 0.580 -13.834 1.00 84.12 273 ILE A N 1
ATOM 2150 C CA . ILE A 1 273 ? 18.948 0.860 -15.092 1.00 84.12 273 ILE A CA 1
ATOM 2151 C C . ILE A 1 273 ? 18.309 2.130 -15.631 1.00 84.12 273 ILE A C 1
ATOM 2153 O O . ILE A 1 273 ? 17.114 2.105 -15.942 1.00 84.12 273 ILE A O 1
ATOM 2157 N N . SER A 1 274 ? 19.067 3.224 -15.704 1.00 84.75 274 SER A N 1
ATOM 2158 C CA . SER A 1 274 ? 18.541 4.460 -16.274 1.00 84.75 274 SER A CA 1
ATOM 2159 C C . SER A 1 274 ? 18.305 4.274 -17.774 1.00 84.75 274 SER A C 1
ATOM 2161 O O . SER A 1 274 ? 19.102 3.592 -18.425 1.00 84.75 274 SER A O 1
ATOM 2163 N N . PRO A 1 275 ? 17.251 4.863 -18.368 1.00 86.38 275 PRO A N 1
ATOM 2164 C CA . PRO A 1 275 ? 17.095 4.867 -19.820 1.00 86.38 275 PRO A CA 1
ATOM 2165 C C . PRO A 1 275 ? 18.340 5.396 -20.548 1.00 86.38 275 PRO A C 1
ATOM 2167 O O . PRO A 1 275 ? 18.747 4.818 -21.552 1.00 86.38 275 PRO A O 1
ATOM 2170 N N . SER A 1 276 ? 18.989 6.428 -20.001 1.00 86.94 276 SER A N 1
ATOM 2171 C CA . SER A 1 276 ? 20.240 6.993 -20.526 1.00 86.94 276 SER A CA 1
ATOM 2172 C C . SER A 1 276 ? 21.457 6.066 -20.446 1.00 86.94 276 SER A C 1
ATOM 2174 O O . SER A 1 276 ? 22.391 6.244 -21.225 1.00 86.94 276 SER A O 1
ATOM 2176 N N . ASP A 1 277 ? 21.442 5.049 -19.577 1.00 87.06 277 ASP A N 1
ATOM 2177 C CA . ASP A 1 277 ? 22.503 4.032 -19.511 1.00 87.06 277 ASP A CA 1
ATOM 2178 C C . ASP A 1 277 ? 22.405 3.018 -20.671 1.00 87.06 277 ASP A C 1
ATOM 2180 O O . ASP A 1 277 ? 23.305 2.201 -20.875 1.00 87.06 277 ASP A O 1
ATOM 2184 N N . ILE A 1 278 ? 21.303 3.032 -21.433 1.00 88.88 278 ILE A N 1
ATOM 2185 C CA . ILE A 1 278 ? 21.060 2.146 -22.577 1.00 88.88 278 ILE A CA 1
ATOM 2186 C C . ILE A 1 278 ? 21.484 2.873 -23.860 1.00 88.88 278 ILE A C 1
ATOM 2188 O O . ILE A 1 278 ? 20.673 3.262 -24.695 1.00 88.88 278 ILE A O 1
ATOM 2192 N N . ASP A 1 279 ? 22.793 3.048 -24.017 1.00 87.62 279 ASP A N 1
ATOM 2193 C CA . ASP A 1 279 ? 23.413 3.818 -25.106 1.00 87.62 279 ASP A CA 1
ATOM 2194 C C . ASP A 1 279 ? 23.747 2.990 -26.364 1.00 87.62 279 ASP A C 1
ATOM 2196 O O . ASP A 1 279 ? 24.252 3.502 -27.367 1.00 87.62 279 ASP A O 1
ATOM 2200 N N . SER A 1 280 ? 23.499 1.680 -26.315 1.00 89.19 280 SER A N 1
ATOM 2201 C CA . SER A 1 280 ? 23.944 0.733 -27.332 1.00 89.19 280 SER A CA 1
ATOM 2202 C C . SER A 1 280 ? 22.980 -0.437 -27.502 1.00 89.19 280 SER A C 1
ATOM 2204 O O . SER A 1 280 ? 22.238 -0.826 -26.598 1.00 89.19 280 SER A O 1
ATOM 2206 N N . PHE A 1 281 ? 23.023 -1.060 -28.683 1.00 88.50 281 PHE A N 1
ATOM 2207 C CA . PHE A 1 281 ? 22.222 -2.251 -28.973 1.00 88.50 281 PHE A CA 1
ATOM 2208 C C . PHE A 1 281 ? 22.543 -3.413 -28.022 1.00 88.50 281 PHE A C 1
ATOM 2210 O O . PHE A 1 281 ? 21.647 -4.162 -27.632 1.00 88.50 281 PHE A O 1
ATOM 2217 N N . ASP A 1 282 ? 23.811 -3.568 -27.634 1.00 89.25 282 ASP A N 1
ATOM 2218 C CA . ASP A 1 282 ? 24.222 -4.612 -26.697 1.00 89.25 282 ASP A CA 1
ATOM 2219 C C . ASP A 1 282 ? 23.649 -4.363 -25.292 1.00 89.25 282 ASP A C 1
ATOM 2221 O O . ASP A 1 282 ? 23.103 -5.302 -24.705 1.00 89.25 282 ASP A O 1
ATOM 2225 N N . ALA A 1 283 ? 23.668 -3.115 -24.801 1.00 85.38 283 ALA A N 1
ATOM 2226 C CA . ALA A 1 283 ? 23.025 -2.738 -23.540 1.00 85.38 283 ALA A CA 1
ATOM 2227 C C . ALA A 1 283 ? 21.509 -3.000 -23.579 1.00 85.38 283 ALA A C 1
ATOM 2229 O O . ALA A 1 283 ? 20.963 -3.658 -22.690 1.00 85.38 283 ALA A O 1
ATOM 2230 N N . ALA A 1 284 ? 20.834 -2.587 -24.658 1.00 85.62 284 ALA A N 1
ATOM 2231 C CA . ALA A 1 284 ? 19.402 -2.821 -24.842 1.00 85.62 284 ALA A CA 1
ATOM 2232 C C . ALA A 1 284 ? 19.060 -4.322 -24.876 1.00 85.62 284 ALA A C 1
ATOM 2234 O O . ALA A 1 284 ? 18.104 -4.778 -24.241 1.00 85.62 284 ALA A O 1
ATOM 2235 N N . ARG A 1 285 ? 19.874 -5.125 -25.573 1.00 89.25 285 ARG A N 1
ATOM 2236 C CA . ARG A 1 285 ? 19.718 -6.584 -25.639 1.00 89.25 285 ARG A CA 1
ATOM 2237 C C . ARG A 1 285 ? 19.833 -7.227 -24.260 1.00 89.25 285 ARG A C 1
ATOM 2239 O O . ARG A 1 285 ? 19.102 -8.175 -23.974 1.00 89.25 285 ARG A O 1
ATOM 2246 N N . ASP A 1 286 ? 20.740 -6.755 -23.414 1.00 88.56 286 ASP A N 1
ATOM 2247 C CA . ASP A 1 286 ? 20.931 -7.333 -22.086 1.00 88.56 286 ASP A CA 1
ATOM 2248 C C . ASP A 1 286 ? 19.778 -6.989 -21.134 1.00 88.56 286 ASP A C 1
ATOM 2250 O O . ASP A 1 286 ? 19.312 -7.872 -20.410 1.00 88.56 286 ASP A O 1
ATOM 2254 N N . VAL A 1 287 ? 19.222 -5.774 -21.204 1.00 85.69 287 VAL A N 1
ATOM 2255 C CA . VAL A 1 287 ? 17.976 -5.427 -20.490 1.00 85.69 287 VAL A CA 1
ATOM 2256 C C . VAL A 1 287 ? 16.798 -6.265 -20.997 1.00 85.69 287 VAL A C 1
ATOM 2258 O O . VAL A 1 287 ? 16.032 -6.805 -20.198 1.00 85.69 287 VAL A O 1
ATOM 2261 N N . PHE A 1 288 ? 16.691 -6.473 -22.312 1.00 89.00 288 PHE A N 1
ATOM 2262 C CA . PHE A 1 288 ? 15.649 -7.321 -22.894 1.00 89.00 288 PHE A CA 1
ATOM 2263 C C . PHE A 1 288 ? 15.746 -8.774 -22.406 1.00 89.00 288 PHE A C 1
ATOM 2265 O O . PHE A 1 288 ? 14.737 -9.380 -22.048 1.00 89.00 288 PHE A O 1
ATOM 2272 N N . LYS A 1 289 ? 16.957 -9.339 -22.313 1.00 90.06 289 LYS A N 1
ATOM 2273 C CA . LYS A 1 289 ? 17.159 -10.680 -21.737 1.00 90.06 289 LYS A CA 1
ATOM 2274 C C . LYS A 1 289 ? 16.688 -10.757 -20.284 1.00 90.06 289 LYS A C 1
ATOM 2276 O O . LYS A 1 289 ? 16.067 -11.753 -19.921 1.00 90.06 289 LYS A O 1
ATOM 2281 N N . LYS A 1 290 ? 16.947 -9.723 -19.471 1.00 87.94 290 LYS A N 1
ATOM 2282 C CA . LYS A 1 290 ? 16.446 -9.655 -18.087 1.00 87.94 290 LYS A CA 1
ATOM 2283 C C . LYS A 1 290 ? 14.914 -9.656 -18.050 1.00 87.94 290 LYS A C 1
ATOM 2285 O O . LYS A 1 290 ? 14.335 -10.421 -17.283 1.00 87.94 290 LYS A O 1
ATOM 2290 N N . ALA A 1 291 ? 14.265 -8.883 -18.925 1.00 88.12 291 ALA A N 1
ATOM 2291 C CA . ALA A 1 291 ? 12.807 -8.877 -19.056 1.00 88.12 291 ALA A CA 1
ATOM 2292 C C . ALA A 1 291 ? 12.253 -10.262 -19.423 1.00 88.12 291 ALA A C 1
ATOM 2294 O O . ALA A 1 291 ? 11.317 -10.748 -18.792 1.00 88.12 291 ALA A O 1
ATOM 2295 N N . MET A 1 292 ? 12.864 -10.933 -20.403 1.00 90.31 292 MET A N 1
ATOM 2296 C CA . MET A 1 292 ? 12.434 -12.263 -20.838 1.00 90.31 292 MET A CA 1
ATOM 2297 C C . MET A 1 292 ? 12.636 -13.336 -19.765 1.00 90.31 292 MET A C 1
ATOM 2299 O O . MET A 1 292 ? 11.780 -14.205 -19.617 1.00 90.31 292 MET A O 1
ATOM 2303 N N . ALA A 1 293 ? 13.732 -13.273 -19.005 1.00 88.6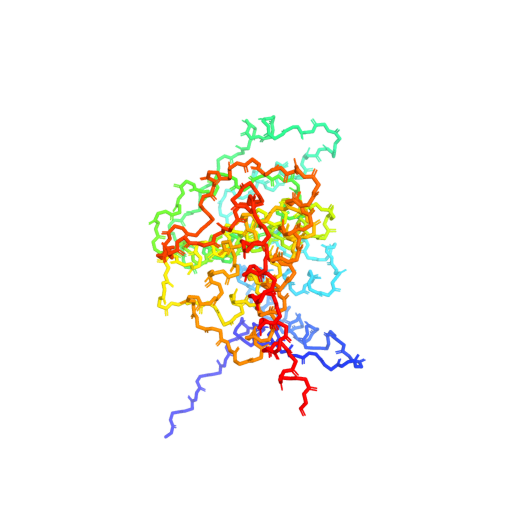2 293 ALA A N 1
ATOM 2304 C CA . ALA A 1 293 ? 13.967 -14.175 -17.882 1.00 88.62 293 ALA A CA 1
ATOM 2305 C C . ALA A 1 293 ? 12.900 -13.997 -16.791 1.00 88.62 293 ALA A C 1
ATOM 2307 O O . ALA A 1 293 ? 12.315 -14.979 -16.345 1.00 88.62 293 ALA A O 1
ATOM 2308 N N . ALA A 1 294 ? 12.582 -12.750 -16.432 1.00 86.31 294 ALA A N 1
ATOM 2309 C CA . ALA A 1 294 ? 11.543 -12.447 -15.452 1.00 86.31 294 ALA A CA 1
ATOM 2310 C C . ALA A 1 294 ? 10.148 -12.915 -15.920 1.00 86.31 294 ALA A C 1
ATOM 2312 O O . ALA A 1 294 ? 9.412 -13.540 -15.161 1.00 86.31 294 ALA A O 1
ATOM 2313 N N . LEU A 1 295 ? 9.808 -12.721 -17.201 1.00 87.81 295 LEU A N 1
ATOM 2314 C CA . LEU A 1 295 ? 8.569 -13.261 -17.778 1.00 87.81 295 LEU A CA 1
ATOM 2315 C C . LEU A 1 295 ? 8.515 -14.789 -17.773 1.00 87.81 295 LEU A C 1
ATOM 2317 O O . LEU A 1 295 ? 7.428 -15.353 -17.669 1.00 87.81 295 LEU A O 1
ATOM 2321 N N . ALA A 1 296 ? 9.653 -15.466 -17.940 1.00 88.25 296 ALA A N 1
ATOM 2322 C CA . ALA A 1 296 ? 9.699 -16.919 -17.872 1.00 88.25 296 ALA A CA 1
ATOM 2323 C C . ALA A 1 296 ? 9.376 -17.395 -16.451 1.00 88.25 296 ALA A C 1
ATOM 2325 O O . ALA A 1 296 ? 8.503 -18.243 -16.302 1.00 88.25 296 ALA A O 1
ATOM 2326 N N . THR A 1 297 ? 9.992 -16.789 -15.431 1.00 85.44 297 THR A N 1
ATOM 2327 C CA . THR A 1 297 ? 9.692 -17.067 -14.018 1.00 85.44 297 THR A CA 1
ATOM 2328 C C . THR A 1 297 ? 8.217 -16.834 -13.701 1.00 85.44 297 THR A C 1
ATOM 2330 O O . THR A 1 297 ? 7.566 -17.722 -13.167 1.00 85.44 297 THR A O 1
ATOM 2333 N N . ALA A 1 298 ? 7.648 -15.704 -14.133 1.00 83.12 298 ALA A N 1
ATOM 2334 C CA . ALA A 1 298 ? 6.244 -15.376 -13.878 1.00 83.12 298 ALA A CA 1
ATOM 2335 C C . ALA A 1 298 ? 5.237 -16.392 -14.456 1.00 83.12 298 ALA A C 1
ATOM 2337 O O . ALA A 1 298 ? 4.114 -16.487 -13.974 1.00 83.12 298 ALA A O 1
ATOM 2338 N N . LYS A 1 299 ? 5.612 -17.140 -15.503 1.00 79.69 299 LYS A N 1
ATOM 2339 C CA . LYS A 1 299 ? 4.736 -18.132 -16.150 1.00 79.69 299 LYS A CA 1
ATOM 2340 C C . LYS A 1 299 ? 4.768 -19.506 -15.486 1.00 79.69 299 LYS A C 1
ATOM 2342 O O . LYS A 1 299 ? 3.837 -20.281 -15.695 1.00 79.69 299 LYS A O 1
ATOM 2347 N N . VAL A 1 300 ? 5.826 -19.832 -14.742 1.00 68.38 300 VAL A N 1
ATOM 2348 C CA . VAL A 1 300 ? 5.999 -21.169 -14.151 1.00 68.38 300 VAL A CA 1
ATOM 2349 C C . VAL A 1 300 ? 4.942 -21.449 -13.078 1.00 68.38 300 VAL A C 1
ATOM 2351 O O . VAL A 1 300 ? 4.473 -22.577 -13.014 1.00 68.38 300 VAL A O 1
ATOM 2354 N N . ASP A 1 301 ? 4.471 -20.429 -12.356 1.00 54.56 301 ASP A N 1
ATOM 2355 C CA . ASP A 1 301 ? 3.472 -20.578 -11.279 1.00 54.56 301 ASP A CA 1
ATOM 2356 C C . ASP A 1 301 ? 2.005 -20.510 -11.754 1.00 54.56 301 ASP A C 1
ATOM 2358 O O . ASP A 1 301 ? 1.081 -20.518 -10.944 1.00 54.56 301 ASP A O 1
ATOM 2362 N N . THR A 1 302 ? 1.768 -20.436 -13.070 1.00 49.38 302 THR A N 1
ATOM 2363 C CA . THR A 1 302 ? 0.409 -20.449 -13.661 1.00 49.38 302 THR A CA 1
ATOM 2364 C C . THR A 1 302 ? -0.018 -21.808 -14.235 1.00 49.38 302 THR A C 1
ATOM 2366 O O . THR A 1 302 ? -1.096 -21.896 -14.824 1.00 49.38 302 THR A O 1
ATOM 2369 N N . ASN A 1 303 ? 0.800 -22.855 -14.067 1.00 38.22 303 ASN A N 1
ATOM 2370 C CA . ASN A 1 303 ? 0.521 -24.246 -14.464 1.00 38.22 303 ASN A CA 1
ATOM 2371 C C . ASN A 1 303 ? 0.505 -25.174 -13.248 1.00 38.22 303 ASN A C 1
ATOM 2373 O O . ASN A 1 303 ? -0.258 -26.164 -13.299 1.00 38.22 303 ASN A O 1
#

Radius of gyration: 22.9 Å; chains: 1; bounding box: 48×57×62 Å

Sequence (303 aa):
MAAAAPMGPVEEAKRLMEMEAPEETPYVHLYEARDLLQEALNNDPLSIPLHSLLGQVFLAVEEPHTAQPCLERGLKVVPGSDDLIAFCNGLQDDKASLESLTADLPDFDTPESLDAHRAEIMGTDSSIFLIIKINPHRMFLYSSEPCMRPTYTHTLFYLAQLYGHLNAPEKSAMYCQLTLRHQLDDLTNIPRDWVQNCLHLSEYFLKQNQLPKASQCIHACTSVGPQPSEEAQIAANLAKLYIQTLYLAQHDIDLIPDTDVLFPNIRTRETFISPSDIDSFDAARDVFKKAMAALATAKVDTN

Foldseek 3Di:
DPDDDPDDLLRQLVVLVPDQADPVGRLPSLVVNLVSLVVVCVVVVQDLSSLLSNLVSCVVVVNNVVSQVSLVSSLVSFPPCVQVVVLLVPDDDDDDDLVNSVVPHDDDDGDPVCLVCVLSNLSSVLSNVLVRPHDPVVVPVPPPDPSCLVSVLVSLQVQLVSCVVVVNNVSNLVSLLVSLQSLLVDLPDRDLCSLVSLLVSLVVCLVVVVLVSSVLSLVVSVQSPHDLVSLLSSLQSLLSSLVSLLVCLVVVHWDDDDPDNSHPSGPDPDDNQTSVNCPDPVSNVVSNVSSVVSNVSNVVVVD

InterPro domains:
  IPR011990 Tetratricopeptide-like helical domain superfamily [G3DSA:1.25.40.10] (29-256)
  IPR011990 Tetratricopeptide-like helical domain superfamily [SSF48452] (36-242)

Organism: Aphanomyces astaci (NCBI:txid112090)

pLDDT: mean 70.76, std 18.94, range [32.28, 95.5]

Secondary structure (DSSP, 8-state):
-PPPPPPPHHHHHHHHHTSPPPTT-TTHHHHHHHHHHHHHHHH-TT-HHHHHHHHHHHHHTT-HHHHHHHHHHHHHTSTTHHHHHHHHHT--TT---HHHHHHSPPP----GGGGGGHHHHHHHHHHHHHHTT--GGGGGGGTTSGGGHHHHHHHHHHHHHHHHHTT-HHHHHHHHHHHHHHHTT-TTS--TTHHHHHHHHHHHHHHTT-HHHHHHHHHHHHHH---HHHHHHHHHHHHHHHHHHHHHHHTT-PPPP----S-TTS--------GGG--SHHHHHHHHHHHHHHHHHHHHTT-